Protein AF-A0A960P4G9-F1 (afdb_monomer)

Foldseek 3Di:
DEEEAEVVGDDDPVNVVLVVVQVVCVVVVHDDDYHYDYQDQQFLLSQLVQLVVLLPDDPAPDPAAEYAEPPNLSHFDPHYEHAHEDYPCQLAVVDDVVVAVLADLVVDPLCVVLVVLLVVALVPAPSVNNSVSLVSSCVVVDDCQCPVSHNRDVVHDSSSSSSLRSQCNSLDCVGHVAYHYPDPCRCPRPSRPND

Solvent-accessible surface area (backbone atoms only — not comparable to full-atom values): 10926 Å² total; per-residue (Å²): 62,38,38,61,32,55,66,75,82,69,89,48,72,66,54,54,47,56,52,48,54,45,48,57,37,44,78,70,73,40,93,68,60,81,50,67,47,76,34,50,82,80,38,43,68,42,38,47,54,35,34,47,54,26,46,67,44,86,54,81,90,50,89,58,44,40,20,31,34,65,44,29,48,38,41,66,42,92,44,20,34,36,47,32,64,53,69,64,48,69,62,65,74,73,51,55,68,85,84,45,67,86,55,59,57,83,81,37,77,66,37,49,67,45,53,51,43,60,73,60,30,58,89,72,38,51,64,68,61,50,44,50,36,52,50,52,28,44,64,71,61,34,78,68,27,51,35,92,82,28,66,45,7,54,90,35,72,52,40,36,53,52,53,51,42,44,49,53,47,30,55,30,72,94,54,29,66,40,69,46,46,82,42,70,73,49,52,68,34,85,95,52,70,67,117

Secondary structure (DSSP, 8-state):
-EEEEESS----HHHHHHHHHHHHHHHTT-----EEEEE--SSHHHHHHHHHHHHH---TTSS-EEEEETTGGG---TTEEEEEEES-HHHHTS--GGGSTT--GGG-GGGHHHHHHHHH-TTTS-HHHHHHHHHHHHHHH-GGGGSTTSTT-SSSHHHHHHHHHHHHHHT-TTT-SEEEESSHHHHT-TT----

Mean predicted aligned error: 3.62 Å

Sequence (195 aa):
VVAPSPVPLRTGGAERHWEGIRRALDDAGVAVDLVKLPVREDSLSDLVDAYEAFRLLDVSQAEMVITGKYPAWMVQHPRHVVWMLHPLRGLYDTWSPAHHEAEDPSGHPELADLLTALDSGVHRTGALELIDLVREAHERLGPAAAAPGGPLAFPGTVARRVVHHLDHWALDRRRVGRHMAISSEVAERAGVSLR

Radius of gyration: 17.1 Å; Cα contacts (8 Å, |Δi|>4): 300; chains: 1; bounding box: 43×36×50 Å

Nearest PDB structures (foldseek):
  7c82-assembly1_A  TM=3.904E-01  e=6.873E-02  Altericroceibacterium indicum
  7c84-assembly1_A  TM=3.926E-01  e=1.404E-01  Altericroceibacterium indicum
  7c85-assembly1_A  TM=3.826E-01  e=2.260E-01  Altericroceibacterium indicum
  2h4w-assembly1_A  TM=4.077E-01  e=5.858E-01  Homo sapiens

Structure (mmCIF, N/CA/C/O backbone):
data_AF-A0A960P4G9-F1
#
_entry.id   AF-A0A960P4G9-F1
#
loop_
_atom_site.group_PDB
_atom_site.id
_atom_site.type_symbol
_atom_site.label_atom_id
_atom_site.label_alt_id
_atom_site.label_comp_id
_atom_site.label_asym_id
_atom_site.label_entity_id
_atom_site.label_seq_id
_atom_site.pdbx_PDB_ins_code
_atom_site.Cartn_x
_atom_site.Cartn_y
_atom_site.Cartn_z
_atom_site.occupancy
_atom_site.B_iso_or_equiv
_atom_site.auth_seq_id
_atom_site.auth_comp_id
_atom_site.auth_asym_id
_atom_site.auth_atom_id
_atom_site.pdbx_PDB_model_num
ATOM 1 N N . VAL A 1 1 ? -11.494 -3.393 11.728 1.00 97.50 1 VAL A N 1
ATOM 2 C CA . VAL A 1 1 ? -10.110 -3.720 11.299 1.00 97.50 1 VAL A CA 1
ATOM 3 C C . VAL A 1 1 ? -10.134 -4.028 9.813 1.00 97.50 1 VAL A C 1
ATOM 5 O O . VAL A 1 1 ? -10.981 -4.808 9.396 1.00 97.50 1 VAL A O 1
ATOM 8 N N . VAL A 1 2 ? -9.255 -3.416 9.020 1.00 98.50 2 VAL A N 1
ATOM 9 C CA . VAL A 1 2 ? -9.151 -3.667 7.575 1.00 98.50 2 VAL A CA 1
ATOM 10 C C . VAL A 1 2 ? -7.777 -4.251 7.258 1.00 98.50 2 VAL A C 1
ATOM 12 O O . VAL A 1 2 ? -6.755 -3.707 7.682 1.00 98.50 2 VAL A O 1
ATOM 15 N N . ALA A 1 3 ? -7.744 -5.370 6.536 1.00 98.06 3 ALA A N 1
ATOM 16 C CA . ALA A 1 3 ? -6.513 -6.111 6.279 1.00 98.06 3 ALA A CA 1
ATOM 17 C C . ALA A 1 3 ? -6.470 -6.743 4.876 1.00 98.06 3 ALA A C 1
ATOM 19 O O . ALA A 1 3 ? -7.510 -7.077 4.309 1.00 98.06 3 ALA A O 1
ATOM 20 N N . PRO A 1 4 ? -5.277 -6.965 4.303 1.00 97.69 4 PRO A N 1
ATOM 21 C CA . PRO A 1 4 ? -5.142 -7.782 3.102 1.00 97.69 4 PRO A CA 1
ATOM 22 C C . PRO A 1 4 ? -5.397 -9.262 3.413 1.00 97.69 4 PRO A C 1
ATOM 24 O O . PRO A 1 4 ? -5.062 -9.751 4.492 1.00 97.69 4 PRO A O 1
ATOM 27 N N . SER A 1 5 ? -5.956 -9.991 2.450 1.00 96.88 5 SER A N 1
ATOM 28 C CA . SER A 1 5 ? -6.034 -11.450 2.450 1.00 96.88 5 SER A CA 1
ATOM 29 C C . SER A 1 5 ? -5.146 -12.001 1.336 1.00 96.88 5 SER A C 1
ATOM 31 O O . SER A 1 5 ? -5.362 -11.650 0.177 1.00 96.88 5 SER A O 1
ATOM 33 N N . PRO A 1 6 ? -4.165 -12.863 1.639 1.00 94.88 6 PRO A N 1
ATOM 34 C CA . PRO A 1 6 ? -3.292 -13.415 0.611 1.00 94.88 6 PRO A CA 1
ATOM 35 C C . PRO A 1 6 ? -4.072 -14.298 -0.370 1.00 94.88 6 PRO A C 1
ATOM 37 O O . PRO A 1 6 ? -5.014 -14.993 0.024 1.00 94.88 6 PRO A O 1
ATOM 40 N N . VAL A 1 7 ? -3.636 -14.297 -1.629 1.00 94.25 7 VAL A N 1
ATOM 41 C CA . VAL A 1 7 ? -4.080 -15.229 -2.670 1.00 94.25 7 VAL A CA 1
ATOM 42 C C . VAL A 1 7 ? -2.891 -16.128 -3.051 1.00 94.25 7 VAL A C 1
ATOM 44 O O . VAL A 1 7 ? -1.859 -15.596 -3.447 1.00 94.25 7 VAL A O 1
ATOM 47 N N . PRO A 1 8 ? -2.985 -17.468 -2.913 1.00 93.38 8 PRO A N 1
ATOM 48 C CA . PRO A 1 8 ? -4.083 -18.222 -2.305 1.00 93.38 8 PRO A CA 1
ATOM 49 C C . PRO A 1 8 ? -4.200 -17.981 -0.790 1.00 93.38 8 PRO A C 1
ATOM 51 O O . PRO A 1 8 ? -3.258 -17.529 -0.131 1.00 93.38 8 PRO A O 1
ATOM 54 N N . LEU A 1 9 ? -5.368 -18.323 -0.235 1.00 93.94 9 LEU A N 1
ATOM 55 C CA . LEU A 1 9 ? -5.632 -18.194 1.197 1.00 93.94 9 LEU A CA 1
ATOM 56 C C . LEU A 1 9 ? -4.618 -18.998 2.013 1.00 93.94 9 LEU A C 1
ATOM 58 O O . LEU A 1 9 ? -4.394 -20.185 1.777 1.00 93.94 9 LEU A O 1
ATOM 62 N N . ARG A 1 10 ? -4.034 -18.346 3.017 1.00 93.06 10 ARG A N 1
ATOM 63 C CA . ARG A 1 10 ? -3.103 -18.961 3.965 1.00 93.06 10 ARG A CA 1
ATOM 64 C C . ARG A 1 10 ? -3.176 -18.262 5.311 1.00 93.06 10 ARG A C 1
ATOM 66 O O . ARG A 1 10 ? -3.342 -17.046 5.366 1.00 93.06 10 ARG A O 1
ATOM 73 N N . THR A 1 11 ? -2.973 -19.016 6.387 1.00 91.88 11 THR A N 1
ATOM 74 C CA . THR A 1 11 ? -2.920 -18.473 7.750 1.00 91.88 11 THR A CA 1
ATOM 75 C C . THR A 1 11 ? -1.470 -18.251 8.168 1.00 91.88 11 THR A C 1
ATOM 77 O O . THR A 1 11 ? -0.744 -19.192 8.488 1.00 91.88 11 THR A O 1
ATOM 80 N N . GLY A 1 12 ? -1.042 -16.990 8.167 1.00 91.88 12 GLY A N 1
ATOM 81 C CA . GLY A 1 12 ? 0.302 -16.567 8.571 1.00 91.88 12 GLY A CA 1
ATOM 82 C C . GLY A 1 12 ? 0.332 -15.783 9.885 1.00 91.88 12 GLY A C 1
ATOM 83 O O . GLY A 1 12 ? -0.659 -15.700 10.609 1.00 91.88 12 GLY A O 1
ATOM 84 N N . GLY A 1 13 ? 1.487 -15.177 10.182 1.00 92.88 13 GLY A N 1
ATOM 85 C CA . GLY A 1 13 ? 1.649 -14.294 11.343 1.00 92.88 13 GLY A CA 1
ATOM 86 C C . GLY A 1 13 ? 0.719 -13.078 11.302 1.00 92.88 13 GLY A C 1
ATOM 87 O O . GLY A 1 13 ? 0.078 -12.784 12.303 1.00 92.88 13 GLY A O 1
ATOM 88 N N . ALA A 1 14 ? 0.579 -12.438 10.134 1.00 93.94 14 ALA A N 1
ATOM 89 C CA . ALA A 1 14 ? -0.345 -11.317 9.946 1.00 93.94 14 ALA A CA 1
ATOM 90 C C . ALA A 1 14 ? -1.805 -11.726 10.208 1.00 93.94 14 ALA A C 1
ATOM 92 O O . ALA A 1 14 ? -2.494 -11.060 10.967 1.00 93.94 14 ALA A O 1
ATOM 93 N N . GLU A 1 15 ? -2.248 -12.872 9.682 1.00 95.50 15 GLU A N 1
ATOM 94 C CA . GLU A 1 15 ? -3.625 -13.352 9.886 1.00 95.50 15 GLU A CA 1
ATOM 95 C C . GLU A 1 15 ? -3.951 -13.617 11.355 1.00 95.50 15 GLU A C 1
ATOM 97 O O . GLU A 1 15 ? -5.007 -13.218 11.844 1.00 95.50 15 GLU A O 1
ATOM 102 N N . ARG A 1 16 ? -3.017 -14.243 12.083 1.00 95.56 16 ARG A N 1
ATOM 103 C CA . ARG A 1 16 ? -3.153 -14.434 13.533 1.00 95.56 16 ARG A CA 1
ATOM 104 C C . ARG A 1 16 ? -3.172 -13.105 14.281 1.00 95.56 16 ARG A C 1
ATOM 106 O O . ARG A 1 16 ? -3.882 -12.984 15.272 1.00 95.56 16 ARG A O 1
ATOM 113 N N . HIS A 1 17 ? -2.410 -12.122 13.811 1.00 94.62 17 HIS A N 1
ATOM 114 C CA . HIS A 1 17 ? -2.374 -10.797 14.412 1.00 94.62 17 HIS A CA 1
ATOM 115 C C . HIS A 1 17 ? -3.704 -10.051 14.235 1.00 94.62 17 HIS A C 1
ATOM 117 O O . HIS A 1 17 ? -4.231 -9.534 15.217 1.00 94.62 17 HIS A O 1
ATOM 123 N N . TRP A 1 18 ? -4.299 -10.053 13.036 1.00 95.56 18 TRP A N 1
ATOM 124 C CA . TRP A 1 18 ? -5.606 -9.422 12.791 1.00 95.56 18 TRP A CA 1
ATOM 125 C C . TRP A 1 18 ? -6.710 -10.024 13.651 1.00 95.56 18 TRP A C 1
ATOM 127 O O . TRP A 1 18 ? -7.491 -9.292 14.257 1.00 95.56 18 TRP A O 1
ATOM 137 N N . GLU A 1 19 ? -6.740 -11.352 13.742 1.00 96.12 19 GLU A N 1
ATOM 138 C CA . GLU A 1 19 ? -7.702 -12.054 14.587 1.00 96.12 19 GLU A CA 1
ATOM 139 C C . GLU A 1 19 ? -7.447 -11.790 16.078 1.00 96.12 19 GLU A C 1
ATOM 141 O O . GLU A 1 19 ? -8.394 -11.635 16.844 1.00 96.12 19 GLU A O 1
ATOM 146 N N . GLY A 1 20 ? -6.182 -11.665 16.490 1.00 95.94 20 GLY A N 1
ATOM 147 C CA . GLY A 1 20 ? -5.813 -11.260 17.846 1.00 95.94 20 GLY A CA 1
ATOM 148 C C . GLY A 1 20 ? -6.318 -9.861 18.206 1.00 95.94 20 GLY A C 1
ATOM 149 O O . GLY A 1 20 ? -6.902 -9.690 19.272 1.00 95.94 20 GLY A O 1
ATOM 150 N N . ILE A 1 21 ? -6.165 -8.879 17.307 1.00 94.75 21 ILE A N 1
ATOM 151 C CA . ILE A 1 21 ? -6.724 -7.528 17.491 1.00 94.75 21 ILE A CA 1
ATOM 152 C C . ILE A 1 21 ? -8.246 -7.596 17.609 1.00 94.75 21 ILE A C 1
ATOM 154 O O . ILE A 1 21 ? -8.811 -6.999 18.522 1.00 94.75 21 ILE A O 1
ATOM 158 N N . ARG A 1 22 ? -8.908 -8.319 16.696 1.00 96.69 22 ARG A N 1
ATOM 159 C CA . ARG A 1 22 ? -10.368 -8.456 16.698 1.00 96.69 22 ARG A CA 1
ATOM 160 C C . ARG A 1 22 ? -10.856 -9.024 18.032 1.00 96.69 22 ARG A C 1
ATOM 162 O O . ARG A 1 22 ? -11.719 -8.424 18.652 1.00 96.69 22 ARG A O 1
ATOM 169 N N . ARG A 1 23 ? -10.262 -10.125 18.503 1.00 97.38 23 ARG A N 1
ATOM 170 C CA . ARG A 1 23 ? -10.611 -10.737 19.796 1.00 97.38 23 ARG A CA 1
ATOM 171 C C . ARG A 1 23 ? -10.370 -9.800 20.971 1.00 97.38 23 ARG A C 1
ATOM 173 O O . ARG A 1 23 ? -11.255 -9.635 21.788 1.00 97.38 23 ARG A O 1
ATOM 180 N N . ALA A 1 24 ? -9.213 -9.142 21.026 1.00 96.94 24 ALA A N 1
ATOM 181 C CA . ALA A 1 24 ? -8.891 -8.242 22.131 1.00 96.94 24 ALA A CA 1
ATOM 182 C C . ALA A 1 24 ? -9.847 -7.038 22.225 1.00 96.94 24 ALA A C 1
ATOM 184 O O . ALA A 1 24 ? -10.137 -6.572 23.323 1.00 96.94 24 ALA A O 1
ATOM 185 N N . LEU A 1 25 ? -10.327 -6.526 21.087 1.00 96.25 25 LEU A N 1
ATOM 186 C CA . LEU A 1 25 ? -11.330 -5.459 21.050 1.00 96.25 25 LEU A CA 1
ATOM 187 C C . LEU A 1 25 ? -12.716 -5.968 21.468 1.00 96.25 25 LEU A C 1
ATOM 189 O O . LEU A 1 25 ? -13.378 -5.320 22.275 1.00 96.25 25 LEU A O 1
ATOM 193 N N . ASP A 1 26 ? -13.111 -7.137 20.970 1.00 97.00 26 ASP A N 1
ATOM 194 C CA . ASP A 1 26 ? -14.376 -7.797 21.311 1.00 97.00 26 ASP A CA 1
ATOM 195 C C . ASP A 1 26 ? -14.456 -8.118 22.817 1.00 97.00 26 ASP A C 1
ATOM 197 O O . ASP A 1 26 ? -15.411 -7.734 23.491 1.00 97.00 26 ASP A O 1
ATOM 201 N N . ASP A 1 27 ? -13.388 -8.686 23.389 1.00 98.00 27 ASP A N 1
ATOM 202 C CA . ASP A 1 27 ? -13.250 -8.965 24.828 1.00 98.00 27 ASP A CA 1
ATOM 203 C C . ASP A 1 27 ? -13.303 -7.685 25.684 1.00 98.00 27 ASP A C 1
ATOM 205 O O . ASP A 1 27 ? -13.703 -7.716 26.849 1.00 98.00 27 ASP A O 1
ATOM 209 N N . ALA A 1 28 ? -12.919 -6.540 25.110 1.00 97.69 28 ALA A N 1
ATOM 210 C CA . ALA A 1 28 ? -13.026 -5.226 25.739 1.00 97.69 28 ALA A CA 1
ATOM 211 C C . ALA A 1 28 ? -14.415 -4.573 25.562 1.00 97.69 28 ALA A C 1
ATOM 213 O O . ALA A 1 28 ? -14.606 -3.426 25.972 1.00 97.69 28 ALA A O 1
ATOM 214 N N . GLY A 1 29 ? -15.382 -5.275 24.961 1.00 97.69 29 GLY A N 1
ATOM 215 C CA . GLY A 1 29 ? -16.742 -4.790 24.714 1.00 97.69 29 GLY A CA 1
ATOM 216 C C . GLY A 1 29 ? -16.867 -3.842 23.518 1.00 97.69 29 GLY A C 1
ATOM 217 O O . GLY A 1 29 ? -17.860 -3.121 23.417 1.00 97.69 29 GLY A O 1
ATOM 218 N N . VAL A 1 30 ? -15.872 -3.805 22.626 1.00 97.44 30 VAL A N 1
ATOM 219 C CA . VAL A 1 30 ? -15.888 -2.979 21.412 1.00 97.44 30 VAL A CA 1
ATOM 220 C C . VAL A 1 30 ? -16.422 -3.801 20.242 1.00 97.44 30 VAL A C 1
ATOM 222 O O . VAL A 1 30 ? -15.828 -4.809 19.867 1.00 97.44 30 VAL A O 1
ATOM 225 N N . ALA A 1 31 ? -17.500 -3.332 19.609 1.00 97.06 31 ALA A N 1
ATOM 226 C CA . ALA A 1 31 ? -18.004 -3.930 18.375 1.00 97.06 31 ALA A CA 1
ATOM 227 C C . ALA A 1 31 ? -16.954 -3.810 17.260 1.00 97.06 31 ALA A C 1
ATOM 229 O O . ALA A 1 31 ? -16.501 -2.711 16.926 1.00 97.06 31 ALA A O 1
ATOM 230 N N . VAL A 1 32 ? -16.541 -4.943 16.693 1.00 97.25 32 VAL A N 1
ATOM 231 C CA . VAL A 1 32 ? -15.423 -4.987 15.750 1.00 97.25 32 VAL A CA 1
ATOM 232 C C . VAL A 1 32 ? -15.657 -5.977 14.618 1.00 97.25 32 VAL A C 1
ATOM 234 O O . VAL A 1 32 ? -15.764 -7.183 14.822 1.00 97.25 32 VAL A O 1
ATOM 237 N N . ASP A 1 33 ? -15.587 -5.456 13.397 1.00 97.19 33 ASP A N 1
ATOM 238 C CA . ASP A 1 33 ? -15.541 -6.261 12.182 1.00 97.19 33 ASP A CA 1
ATOM 239 C C . ASP A 1 33 ? -14.117 -6.367 11.633 1.00 97.19 33 ASP A C 1
ATOM 241 O O . ASP A 1 33 ? -13.328 -5.411 11.671 1.00 97.19 33 ASP A O 1
ATOM 245 N N . LEU A 1 34 ? -13.786 -7.538 11.088 1.00 97.62 34 LEU A N 1
ATOM 246 C CA . LEU A 1 34 ? -12.569 -7.766 10.315 1.00 97.62 34 LEU A CA 1
ATOM 247 C C . LEU A 1 34 ? -12.9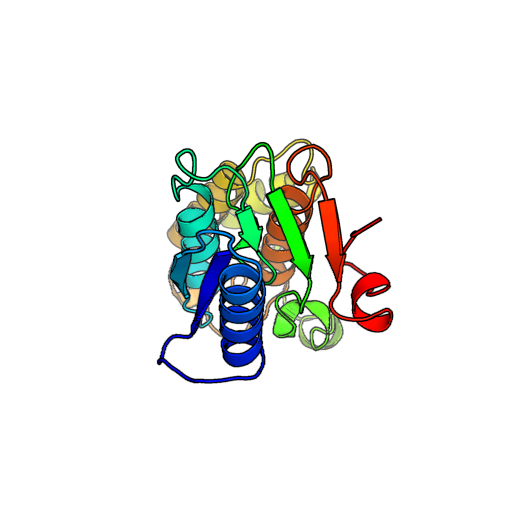27 -7.858 8.829 1.00 97.62 34 LEU A C 1
ATOM 249 O O . LEU A 1 34 ? -13.399 -8.889 8.356 1.00 97.62 34 LEU A O 1
ATOM 253 N N . VAL A 1 35 ? -12.665 -6.781 8.091 1.00 97.94 35 VAL A N 1
ATOM 254 C CA . VAL A 1 35 ? -12.886 -6.707 6.643 1.00 97.94 35 VAL A CA 1
ATOM 255 C C . VAL A 1 35 ? -11.580 -7.020 5.930 1.00 97.94 35 VAL A C 1
ATOM 257 O O . VAL A 1 35 ? -10.551 -6.389 6.193 1.00 97.94 35 VAL A O 1
ATOM 260 N N . LYS A 1 36 ? -11.610 -7.995 5.018 1.00 97.50 36 LYS A N 1
ATOM 261 C CA . LYS A 1 36 ? -10.431 -8.391 4.250 1.00 97.50 36 LYS A CA 1
ATOM 262 C C . LYS A 1 36 ? -10.688 -8.357 2.755 1.00 97.50 36 LYS A C 1
ATOM 264 O O . LYS A 1 36 ? -11.665 -8.940 2.297 1.00 97.50 36 LYS A O 1
ATOM 269 N N . LEU A 1 37 ? -9.770 -7.749 2.006 1.00 98.25 37 LEU A N 1
ATOM 270 C CA . LEU A 1 37 ? -9.778 -7.795 0.541 1.00 98.25 37 LEU A CA 1
ATOM 271 C C . LEU A 1 37 ? -8.686 -8.744 0.032 1.00 98.25 37 LEU A C 1
ATOM 273 O O . LEU A 1 37 ? -7.598 -8.766 0.615 1.00 98.25 37 LEU A O 1
ATOM 277 N N . PRO A 1 38 ? -8.945 -9.542 -1.018 1.00 97.31 38 PRO A N 1
ATOM 278 C CA . PRO A 1 38 ? -7.921 -10.376 -1.634 1.00 97.31 38 PRO A CA 1
ATOM 279 C C . PRO A 1 38 ? -6.824 -9.509 -2.260 1.00 97.31 38 PRO A C 1
ATOM 281 O O . PRO A 1 38 ? -7.116 -8.513 -2.914 1.00 97.31 38 PRO A O 1
ATOM 284 N N . VAL A 1 39 ? -5.567 -9.909 -2.079 1.00 97.44 39 VAL A N 1
ATOM 285 C CA . VAL A 1 39 ? -4.399 -9.230 -2.651 1.00 97.44 39 VAL A CA 1
ATOM 286 C C . VAL A 1 39 ? -3.562 -10.245 -3.416 1.00 97.44 39 VAL A C 1
ATOM 288 O O . VAL A 1 39 ? -3.105 -11.238 -2.839 1.00 97.44 39 VAL A O 1
ATOM 291 N N . ARG A 1 40 ? -3.381 -9.981 -4.712 1.00 95.38 40 ARG A N 1
ATOM 292 C CA . ARG A 1 40 ? -2.371 -10.625 -5.553 1.00 95.38 40 ARG A CA 1
ATOM 293 C C . ARG A 1 40 ? -1.111 -9.772 -5.532 1.00 95.38 40 ARG A C 1
ATOM 295 O O . ARG A 1 40 ? -1.184 -8.550 -5.457 1.00 95.38 40 ARG A O 1
ATOM 302 N N . GLU A 1 41 ? 0.033 -10.434 -5.528 1.00 92.75 41 GLU A N 1
ATOM 303 C CA . GLU A 1 41 ? 1.347 -9.791 -5.441 1.00 92.75 41 GLU A CA 1
ATOM 304 C C . GLU A 1 41 ? 2.284 -10.410 -6.498 1.00 92.75 41 GLU A C 1
ATOM 306 O O . GLU A 1 41 ? 3.467 -10.595 -6.236 1.00 92.75 41 GLU A O 1
ATOM 311 N N . ASP A 1 42 ? 1.743 -10.801 -7.661 1.00 94.12 42 ASP A N 1
ATOM 312 C CA . ASP A 1 42 ? 2.484 -11.483 -8.735 1.00 94.12 42 ASP A CA 1
ATOM 313 C C . ASP A 1 42 ? 3.112 -10.492 -9.732 1.00 94.12 42 ASP A C 1
ATOM 315 O O . ASP A 1 42 ? 4.132 -10.787 -10.355 1.00 94.12 42 ASP A O 1
ATOM 319 N N . SER A 1 43 ? 2.532 -9.296 -9.860 1.00 96.56 43 SER A N 1
ATOM 320 C CA . SER A 1 43 ? 2.987 -8.239 -10.762 1.00 96.56 43 SER A CA 1
ATOM 321 C C . SER A 1 43 ? 2.787 -6.841 -10.168 1.00 96.56 43 SER A C 1
ATOM 323 O O . SER A 1 43 ? 2.096 -6.659 -9.162 1.00 96.56 43 SER A O 1
ATOM 325 N N . LEU A 1 44 ? 3.369 -5.824 -10.813 1.00 97.50 44 LEU A N 1
ATOM 326 C CA . LEU A 1 44 ? 3.088 -4.428 -10.473 1.00 97.50 44 LEU A CA 1
ATOM 327 C C . LEU A 1 44 ? 1.611 -4.074 -10.712 1.00 97.50 44 LEU A C 1
ATOM 329 O O . LEU A 1 44 ? 1.023 -3.382 -9.884 1.00 97.50 44 LEU A O 1
ATOM 333 N N . SER A 1 45 ? 1.012 -4.578 -11.795 1.00 97.12 45 SER A N 1
ATOM 334 C CA . SER A 1 45 ? -0.406 -4.370 -12.114 1.00 97.12 45 SER A CA 1
ATOM 335 C C . SER A 1 45 ? -1.319 -4.924 -11.014 1.00 97.12 45 SER A C 1
ATOM 337 O O . SER A 1 45 ? -2.169 -4.199 -10.502 1.00 97.12 45 SER A O 1
ATOM 339 N N . ASP A 1 46 ? -1.068 -6.157 -10.554 1.00 97.00 46 ASP A N 1
ATOM 340 C CA . ASP A 1 46 ? -1.817 -6.753 -9.437 1.00 97.00 46 ASP A CA 1
ATOM 341 C C . ASP A 1 46 ? -1.734 -5.906 -8.163 1.00 97.00 46 ASP A C 1
ATOM 343 O O . ASP A 1 46 ? -2.715 -5.759 -7.428 1.00 97.00 46 ASP A O 1
ATOM 347 N N . LEU A 1 47 ? -0.552 -5.344 -7.892 1.00 97.62 47 LEU A N 1
ATOM 348 C CA . LEU A 1 47 ? -0.358 -4.496 -6.728 1.00 97.62 47 LEU A CA 1
ATOM 349 C C . LEU A 1 47 ? -1.153 -3.202 -6.854 1.00 97.62 47 LEU A C 1
ATOM 351 O O . LEU A 1 47 ? -1.909 -2.897 -5.933 1.00 97.62 47 LEU A O 1
ATOM 355 N N . VAL A 1 48 ? -1.022 -2.447 -7.950 1.00 98.31 48 VAL A N 1
ATOM 356 C CA . VAL A 1 48 ? -1.738 -1.165 -8.085 1.00 98.31 48 VAL A CA 1
ATOM 357 C C . VAL A 1 48 ? -3.257 -1.348 -8.045 1.00 98.31 48 VAL A C 1
ATOM 359 O O . VAL A 1 48 ? -3.935 -0.543 -7.406 1.00 98.31 48 VAL A O 1
ATOM 362 N N . ASP A 1 49 ? -3.774 -2.457 -8.579 1.00 98.44 49 ASP A N 1
ATOM 363 C CA . ASP A 1 49 ? -5.184 -2.841 -8.455 1.00 98.44 49 ASP A CA 1
ATOM 364 C C . ASP A 1 49 ? -5.586 -3.069 -6.990 1.00 98.44 49 ASP A C 1
ATOM 366 O O . ASP A 1 49 ? -6.641 -2.618 -6.538 1.00 98.44 49 ASP A O 1
ATOM 370 N N . ALA A 1 50 ? -4.733 -3.729 -6.201 1.00 98.44 50 ALA A N 1
ATOM 371 C CA . ALA A 1 50 ? -4.980 -3.927 -4.778 1.00 98.44 50 ALA A CA 1
ATOM 372 C C . ALA A 1 50 ? -4.924 -2.606 -3.987 1.00 98.44 50 ALA A C 1
ATOM 374 O O . ALA A 1 50 ? -5.755 -2.388 -3.101 1.00 98.44 50 ALA A O 1
ATOM 375 N N . TYR A 1 51 ? -3.982 -1.709 -4.300 1.00 98.69 51 TYR A N 1
ATOM 376 C CA . TYR A 1 51 ? -3.922 -0.362 -3.716 1.00 98.69 51 TYR A CA 1
ATOM 377 C C . TYR A 1 51 ? -5.194 0.439 -4.023 1.00 98.69 51 TYR A C 1
ATOM 379 O O . TYR A 1 51 ? -5.765 1.044 -3.111 1.00 98.69 51 TYR A O 1
ATOM 387 N N . GLU A 1 52 ? -5.670 0.404 -5.269 1.00 98.69 52 GLU A N 1
ATOM 388 C CA . GLU A 1 52 ? -6.924 1.044 -5.669 1.00 98.69 52 GLU A CA 1
ATOM 389 C C . GLU A 1 52 ? -8.125 0.449 -4.925 1.00 98.69 52 GLU A C 1
ATOM 391 O O . GLU A 1 52 ? -8.928 1.193 -4.362 1.00 98.69 52 GLU A O 1
ATOM 396 N N . ALA A 1 53 ? -8.225 -0.879 -4.834 1.00 98.69 53 ALA A N 1
ATOM 397 C CA . ALA A 1 53 ? -9.340 -1.544 -4.164 1.00 98.69 53 ALA A CA 1
ATOM 398 C C . ALA A 1 53 ? -9.494 -1.097 -2.700 1.00 98.69 53 ALA A C 1
ATOM 400 O O . ALA A 1 53 ? -10.603 -0.815 -2.247 1.00 98.69 53 ALA A O 1
ATOM 401 N N . PHE A 1 54 ? -8.389 -0.968 -1.959 1.00 98.75 54 PHE A N 1
ATOM 402 C CA . PHE A 1 54 ? -8.432 -0.421 -0.599 1.00 98.75 54 PHE A CA 1
ATOM 403 C C . PHE A 1 54 ? -8.704 1.080 -0.571 1.00 98.75 54 PHE A C 1
ATOM 405 O O . PHE A 1 54 ? -9.376 1.557 0.341 1.00 98.75 54 PHE A O 1
ATOM 412 N N . ARG A 1 55 ? -8.211 1.833 -1.558 1.00 98.31 55 ARG A N 1
ATOM 413 C CA . ARG A 1 55 ? -8.475 3.269 -1.670 1.00 98.31 55 ARG A CA 1
ATOM 414 C C . ARG A 1 55 ? -9.956 3.568 -1.898 1.00 98.31 55 ARG A C 1
ATOM 416 O O . ARG A 1 55 ? -10.436 4.583 -1.392 1.00 98.31 55 ARG A O 1
ATOM 423 N N . LEU A 1 56 ? -10.646 2.720 -2.656 1.00 98.25 56 LEU A N 1
ATOM 424 C CA . LEU A 1 56 ? -12.066 2.846 -2.991 1.00 98.25 56 LEU A CA 1
ATOM 425 C C . LEU A 1 56 ? -12.998 2.178 -1.970 1.00 98.25 56 LEU A C 1
ATOM 427 O O . LEU A 1 56 ? -14.211 2.361 -2.049 1.00 98.25 56 LEU A O 1
ATOM 431 N N . LEU A 1 57 ? -12.459 1.419 -1.012 1.00 98.44 57 LEU A N 1
ATOM 432 C CA . LEU A 1 57 ? -13.254 0.763 0.020 1.00 98.44 57 LEU A CA 1
ATOM 433 C C . LEU A 1 57 ? -13.919 1.800 0.937 1.00 98.44 57 LEU A C 1
ATOM 435 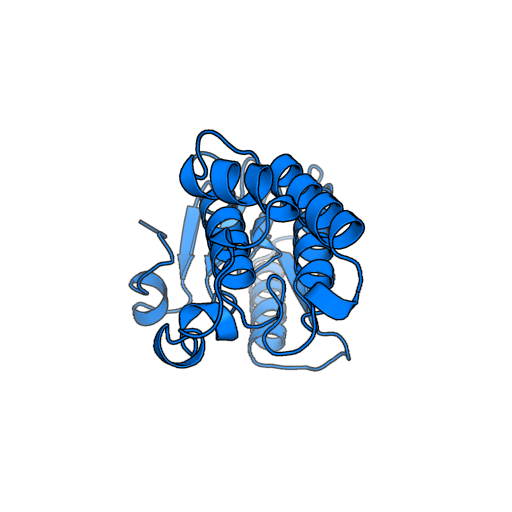O O . LEU A 1 57 ? -13.243 2.492 1.703 1.00 98.44 57 LEU A O 1
ATOM 439 N N . ASP A 1 58 ? -15.250 1.858 0.898 1.00 97.81 58 ASP A N 1
ATOM 440 C CA . ASP A 1 58 ? -16.032 2.696 1.802 1.00 97.81 58 ASP A CA 1
ATOM 441 C C . ASP A 1 58 ? -16.147 2.047 3.187 1.00 97.81 58 ASP A C 1
ATOM 443 O O . ASP A 1 58 ? -16.696 0.959 3.370 1.00 97.81 58 ASP A O 1
ATOM 447 N N . VAL A 1 59 ? -15.608 2.750 4.174 1.00 97.62 59 VAL A N 1
ATOM 448 C CA . VAL A 1 59 ? -15.599 2.371 5.591 1.00 97.62 59 VAL A CA 1
ATOM 449 C C . VAL A 1 59 ? -16.230 3.454 6.465 1.00 97.62 59 VAL A C 1
ATOM 451 O O . VAL A 1 59 ? -16.052 3.438 7.680 1.00 97.62 59 VAL A O 1
ATOM 454 N N . SER A 1 60 ? -16.947 4.406 5.864 1.00 96.81 60 SER A N 1
ATOM 455 C CA . SER A 1 60 ? -17.505 5.587 6.537 1.00 96.81 60 SER A CA 1
ATOM 456 C C . SER A 1 60 ? -18.486 5.263 7.667 1.00 96.81 60 SER A C 1
ATOM 458 O O . SER A 1 60 ? -18.667 6.076 8.569 1.00 96.81 60 SER A O 1
ATOM 460 N N . GLN A 1 61 ? -19.085 4.069 7.649 1.00 96.31 61 GLN A N 1
ATOM 461 C CA . GLN A 1 61 ? -19.957 3.573 8.717 1.00 96.31 61 GLN A CA 1
ATOM 462 C C . GLN A 1 61 ? -19.218 3.235 10.023 1.00 96.31 61 GLN A C 1
ATOM 464 O O . GLN A 1 61 ? -19.851 3.124 11.070 1.00 96.31 61 GLN A O 1
ATOM 469 N N . ALA A 1 62 ? -17.899 3.029 9.978 1.00 97.44 62 ALA A N 1
ATOM 470 C CA . ALA A 1 62 ? -17.115 2.699 11.160 1.00 97.44 62 ALA A CA 1
ATOM 471 C C . ALA A 1 62 ? -16.733 3.967 11.936 1.00 97.44 62 ALA A C 1
ATOM 473 O O . ALA A 1 62 ? -16.399 4.990 11.358 1.00 97.44 62 ALA A O 1
ATOM 474 N N . GLU A 1 63 ? -16.679 3.899 13.265 1.00 97.50 63 GLU A N 1
ATOM 475 C CA . GLU A 1 63 ? -16.197 5.027 14.082 1.00 97.50 63 GLU A CA 1
ATOM 476 C C . GLU A 1 63 ? -14.662 5.131 14.104 1.00 9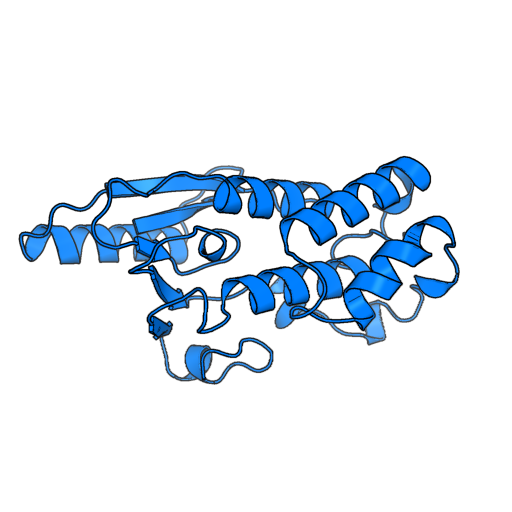7.50 63 GLU A C 1
ATOM 478 O O . GLU A 1 63 ? -14.079 6.160 14.465 1.00 97.50 63 GLU A O 1
ATOM 483 N N . MET A 1 64 ? -13.974 4.043 13.754 1.00 97.69 64 MET A N 1
ATOM 484 C CA . MET A 1 64 ? -12.521 3.955 13.691 1.00 97.69 64 MET A CA 1
ATOM 485 C C . MET A 1 64 ? -12.096 2.829 12.753 1.00 97.69 64 MET A C 1
ATOM 487 O O . MET A 1 64 ? -12.706 1.762 12.708 1.00 97.69 64 MET A O 1
ATOM 491 N N . VAL A 1 65 ? -10.979 3.043 12.064 1.00 98.31 65 VAL A N 1
ATOM 492 C CA . VAL A 1 65 ? -10.354 2.041 11.202 1.00 98.31 65 VAL A CA 1
ATOM 493 C C . VAL A 1 65 ? -8.953 1.746 11.708 1.00 98.31 65 VAL A C 1
ATOM 495 O O . VAL A 1 65 ? -8.174 2.661 11.963 1.00 98.31 65 VAL A O 1
ATOM 498 N N . ILE A 1 66 ? -8.636 0.457 11.831 1.00 98.12 66 ILE A N 1
ATOM 499 C CA . ILE A 1 66 ? -7.292 -0.040 12.134 1.00 98.12 66 ILE A CA 1
ATOM 500 C C . ILE A 1 66 ? -6.805 -0.843 10.930 1.00 98.12 66 ILE A C 1
ATOM 502 O O . ILE A 1 66 ? -7.478 -1.796 10.531 1.00 98.12 66 ILE A O 1
ATOM 506 N N . THR A 1 67 ? -5.645 -0.481 10.389 1.00 98.31 67 THR A N 1
ATOM 507 C CA . THR A 1 67 ? -4.914 -1.225 9.345 1.00 98.31 67 THR A CA 1
ATOM 508 C C . THR A 1 67 ? -3.500 -1.514 9.831 1.00 98.31 67 THR A C 1
ATOM 510 O O . THR A 1 67 ? -3.045 -0.890 10.783 1.00 98.31 67 THR A O 1
ATOM 513 N N . GLY A 1 68 ? -2.751 -2.392 9.163 1.00 95.62 68 GLY A N 1
ATOM 514 C CA . GLY A 1 68 ? -1.363 -2.630 9.582 1.00 95.62 68 GLY A CA 1
ATOM 515 C C . GLY A 1 68 ? -0.402 -3.189 8.541 1.00 95.62 68 GLY A C 1
ATOM 516 O O . GLY A 1 68 ? 0.752 -3.463 8.861 1.00 95.62 68 GLY A O 1
ATOM 517 N N . LYS A 1 69 ? -0.844 -3.383 7.302 1.00 95.69 69 LYS A N 1
ATOM 518 C CA . LYS A 1 69 ? -0.010 -3.884 6.206 1.00 95.69 69 LYS A CA 1
ATOM 519 C C . LYS A 1 69 ? -0.484 -3.238 4.906 1.00 95.69 69 LYS A C 1
ATOM 521 O O . LYS A 1 69 ? -1.685 -3.007 4.760 1.00 95.69 69 LYS A O 1
ATOM 526 N N . TYR A 1 70 ? 0.429 -3.002 3.968 1.00 96.62 70 TYR A N 1
ATOM 527 C CA . TYR A 1 70 ? 0.064 -2.725 2.579 1.00 96.62 70 TYR A CA 1
ATOM 528 C C . TYR A 1 70 ? -0.879 -3.809 2.017 1.00 96.62 70 TYR A C 1
ATOM 530 O O . TYR A 1 70 ? -0.801 -4.974 2.429 1.00 96.62 70 TYR A O 1
ATOM 538 N N . PRO A 1 71 ? -1.764 -3.459 1.077 1.00 97.62 71 PRO A N 1
ATOM 539 C CA . PRO A 1 71 ? -2.157 -2.103 0.688 1.00 97.62 71 PRO A CA 1
ATOM 540 C C . PRO A 1 71 ? -3.251 -1.511 1.600 1.00 97.62 71 PRO A C 1
ATOM 542 O O . PRO A 1 71 ? -3.776 -0.441 1.317 1.00 97.62 71 PRO A O 1
ATOM 545 N N . ALA A 1 72 ? -3.619 -2.180 2.701 1.00 98.38 72 ALA A N 1
ATOM 546 C CA . ALA A 1 72 ? -4.818 -1.848 3.474 1.00 98.38 72 ALA A CA 1
ATOM 547 C C . ALA A 1 72 ? -4.841 -0.430 4.058 1.00 98.38 72 ALA A C 1
ATOM 549 O O . ALA A 1 72 ? -5.914 0.129 4.260 1.00 98.38 72 ALA A O 1
ATOM 550 N N . TRP A 1 73 ? -3.683 0.185 4.293 1.00 97.81 73 TRP A N 1
ATOM 551 C CA . TRP A 1 73 ? -3.593 1.585 4.719 1.00 97.81 73 TRP A CA 1
ATOM 552 C C . TRP A 1 73 ? -4.035 2.614 3.673 1.00 97.81 73 TRP A C 1
ATOM 554 O O . TRP A 1 73 ? -4.089 3.793 3.992 1.00 97.81 73 TRP A O 1
ATOM 564 N N . MET A 1 74 ? -4.366 2.204 2.448 1.00 98.25 74 MET A N 1
ATOM 565 C CA . MET A 1 74 ? -4.942 3.098 1.437 1.00 98.25 74 MET A CA 1
ATOM 566 C C . MET A 1 74 ? -6.368 3.553 1.763 1.00 98.25 74 MET A C 1
ATOM 568 O O . MET A 1 74 ? -6.845 4.528 1.177 1.00 98.25 74 MET A O 1
ATOM 572 N N . VAL A 1 75 ? -7.043 2.850 2.676 1.00 98.19 75 VAL A N 1
ATOM 573 C CA . VAL A 1 75 ? -8.377 3.207 3.163 1.00 98.19 75 VAL A CA 1
ATOM 574 C C . VAL A 1 75 ? -8.381 4.629 3.716 1.00 98.19 75 VAL A C 1
ATOM 576 O O . VAL A 1 75 ? -7.454 5.039 4.410 1.00 98.19 75 VAL A O 1
ATOM 579 N N . GLN A 1 76 ? -9.453 5.374 3.451 1.00 96.56 76 GLN A N 1
ATOM 58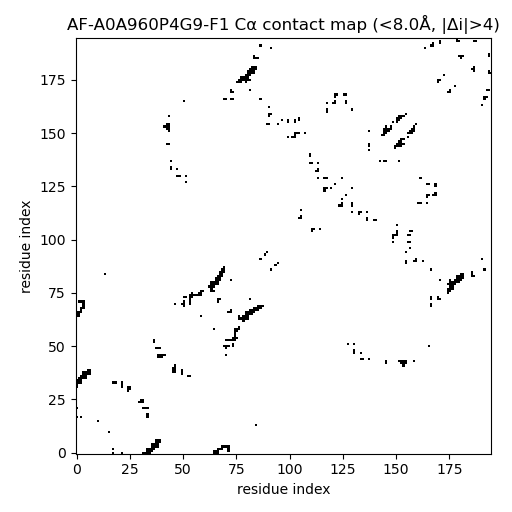0 C CA . GLN A 1 76 ? -9.622 6.723 3.980 1.00 96.56 76 GLN A CA 1
ATOM 581 C C . GLN A 1 76 ? -10.642 6.760 5.105 1.00 96.56 76 GLN A C 1
ATOM 583 O O . GLN A 1 76 ? -11.807 6.417 4.917 1.00 96.56 76 GLN A O 1
ATOM 588 N N . HIS A 1 77 ? -10.207 7.227 6.274 1.00 97.69 77 HIS A N 1
ATOM 589 C CA . HIS A 1 77 ? -11.092 7.425 7.410 1.00 97.69 77 HIS A CA 1
ATOM 590 C C . HIS A 1 77 ? -10.578 8.550 8.328 1.00 97.69 77 HIS A C 1
ATOM 592 O O . HIS A 1 77 ? -9.388 8.562 8.642 1.00 97.69 77 HIS A O 1
ATOM 598 N N . PRO A 1 78 ? -11.431 9.468 8.835 1.00 95.50 78 PRO A N 1
ATOM 599 C CA . PRO A 1 78 ? -10.991 10.548 9.733 1.00 95.50 78 PRO A CA 1
ATOM 600 C C . PRO A 1 78 ? -10.313 10.044 11.014 1.00 95.50 78 PRO A C 1
ATOM 602 O O . PRO A 1 78 ? -9.452 10.706 11.589 1.00 95.50 78 PRO A O 1
ATOM 605 N N . ARG A 1 79 ? -10.705 8.851 11.469 1.00 97.19 79 ARG A N 1
ATOM 606 C CA . ARG A 1 79 ? -10.120 8.151 12.618 1.00 97.19 79 ARG A CA 1
ATOM 607 C C . ARG A 1 79 ? -9.432 6.882 12.138 1.00 97.19 79 ARG A C 1
ATOM 609 O O . ARG A 1 79 ? -9.924 5.778 12.369 1.00 97.19 79 ARG A O 1
ATOM 616 N N . HIS A 1 80 ? -8.345 7.054 11.398 1.00 98.00 80 HIS A N 1
ATOM 617 C CA . HIS A 1 80 ? -7.528 5.956 10.891 1.00 98.00 80 HIS A CA 1
ATOM 618 C C . HIS A 1 80 ? -6.277 5.770 11.748 1.00 98.00 80 HIS A C 1
ATOM 620 O O . HIS A 1 80 ? -5.485 6.697 11.941 1.00 98.00 80 HIS A O 1
ATOM 626 N N . VAL A 1 81 ? -6.124 4.560 12.278 1.00 97.31 81 VAL A N 1
ATOM 627 C CA . VAL A 1 81 ? -4.948 4.096 13.004 1.00 97.31 81 VAL A CA 1
ATOM 628 C C . VAL A 1 81 ? -4.214 3.074 12.145 1.00 97.31 81 VAL A C 1
ATOM 630 O O . VAL A 1 81 ? -4.769 2.043 11.766 1.00 97.31 81 VAL A O 1
ATOM 633 N N . VAL A 1 82 ? -2.938 3.323 11.884 1.00 97.31 82 VAL A N 1
ATOM 634 C CA . VAL A 1 82 ? -2.042 2.325 11.303 1.00 97.31 82 VAL A CA 1
ATOM 635 C C . VAL A 1 82 ? -1.273 1.670 12.440 1.00 97.31 82 VAL A C 1
ATOM 637 O O . VAL A 1 82 ? -0.435 2.309 13.065 1.00 97.31 82 VAL A O 1
ATOM 640 N N . TRP A 1 83 ? -1.536 0.393 12.704 1.00 95.56 83 TRP A N 1
ATOM 641 C CA . TRP A 1 83 ? -0.710 -0.462 13.550 1.00 95.56 83 TRP A CA 1
ATOM 642 C C . TRP A 1 83 ? 0.228 -1.281 12.660 1.00 95.56 83 TRP A C 1
ATOM 644 O O . TRP A 1 83 ? -0.070 -2.406 12.277 1.00 95.56 83 TRP A O 1
ATOM 654 N N . MET A 1 84 ? 1.350 -0.679 12.274 1.00 93.50 84 MET A N 1
ATOM 655 C CA . MET A 1 84 ? 2.291 -1.216 11.294 1.00 93.50 84 MET A CA 1
ATOM 656 C C . MET A 1 84 ? 2.875 -2.569 11.729 1.00 93.50 84 MET A C 1
ATOM 658 O O . MET A 1 84 ? 3.522 -2.667 12.773 1.00 93.50 84 MET A O 1
ATOM 662 N N . LEU A 1 85 ? 2.717 -3.579 10.869 1.00 94.69 85 LEU A N 1
ATOM 663 C CA . LEU A 1 85 ? 3.431 -4.858 10.899 1.00 94.69 85 LEU A CA 1
ATOM 664 C C . LEU A 1 85 ? 4.670 -4.792 10.002 1.00 94.69 85 LEU A C 1
ATOM 666 O O . LEU A 1 85 ? 5.796 -4.857 10.485 1.00 94.69 85 LEU A O 1
ATOM 670 N N . HIS A 1 86 ? 4.464 -4.685 8.687 1.00 92.69 86 HIS A N 1
ATOM 671 C CA . HIS A 1 86 ? 5.524 -4.467 7.705 1.00 92.69 86 HIS A CA 1
ATOM 672 C C . HIS A 1 86 ? 4.973 -3.933 6.364 1.00 92.69 86 HIS A C 1
ATOM 674 O O . HIS A 1 86 ? 3.832 -4.248 6.005 1.00 92.69 86 HIS A O 1
ATOM 680 N N . PRO A 1 87 ? 5.777 -3.181 5.590 1.00 94.00 87 PRO A N 1
ATOM 681 C CA . PRO A 1 87 ? 5.489 -2.879 4.188 1.00 94.00 87 PRO A CA 1
ATOM 682 C C . PRO A 1 87 ? 5.724 -4.124 3.309 1.00 94.00 87 PRO A C 1
ATOM 684 O O . PRO A 1 87 ? 5.933 -5.236 3.821 1.00 94.00 87 PRO A O 1
ATOM 687 N N . LEU A 1 88 ? 5.700 -3.963 1.984 1.00 95.00 88 LEU A N 1
ATOM 688 C CA . LEU A 1 88 ? 6.053 -5.025 1.041 1.00 95.00 88 LEU A CA 1
ATOM 689 C C . LEU A 1 88 ? 7.546 -5.320 1.135 1.00 95.00 88 LEU A C 1
ATOM 691 O O . LEU A 1 88 ? 8.366 -4.733 0.439 1.00 95.00 88 LEU A O 1
ATOM 695 N N . ARG A 1 89 ? 7.903 -6.251 2.026 1.00 91.62 89 ARG A N 1
ATOM 696 C CA . ARG A 1 89 ? 9.295 -6.574 2.378 1.00 91.62 89 ARG A CA 1
ATOM 697 C C . ARG A 1 89 ? 10.160 -6.890 1.155 1.00 91.62 89 ARG A C 1
ATOM 699 O O . ARG A 1 89 ? 11.334 -6.545 1.166 1.00 91.62 89 ARG A O 1
ATOM 706 N N . GLY A 1 90 ? 9.568 -7.453 0.098 1.00 92.75 90 GLY A N 1
ATOM 707 C CA . GLY A 1 90 ? 10.223 -7.695 -1.192 1.00 92.75 90 GLY A CA 1
ATOM 708 C C . GLY A 1 90 ? 10.855 -6.446 -1.819 1.00 92.75 90 GLY A C 1
ATOM 709 O O . G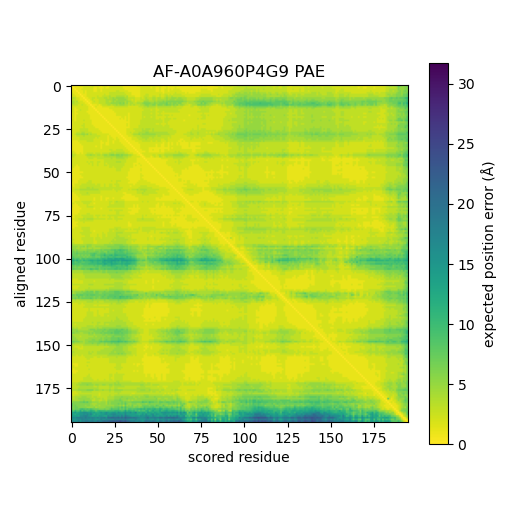LY A 1 90 ? 11.943 -6.529 -2.375 1.00 92.75 90 GLY A O 1
ATOM 710 N N . LEU A 1 91 ? 10.199 -5.290 -1.673 1.00 93.94 91 LEU A N 1
ATOM 711 C CA . LEU A 1 91 ? 10.603 -3.990 -2.226 1.00 93.94 91 LEU A CA 1
ATOM 712 C C . LEU A 1 91 ? 11.246 -3.047 -1.191 1.00 93.94 91 LEU A C 1
ATOM 714 O O . LEU A 1 91 ? 11.664 -1.937 -1.527 1.00 93.94 91 LEU A O 1
ATOM 718 N N . TYR A 1 92 ? 11.308 -3.470 0.073 1.00 91.94 92 TYR A N 1
ATOM 719 C CA . TYR A 1 92 ? 11.873 -2.691 1.178 1.00 91.94 92 TYR A CA 1
ATOM 720 C C . TYR A 1 92 ? 13.124 -3.345 1.758 1.00 91.94 92 TYR A C 1
ATOM 722 O O . TYR A 1 92 ? 14.182 -2.728 1.777 1.00 91.94 92 TYR A O 1
ATOM 7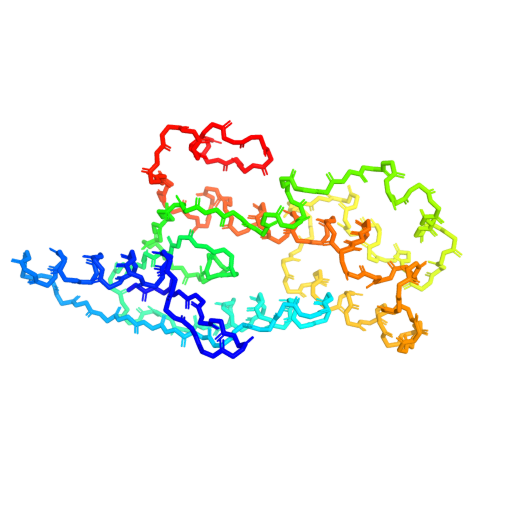30 N N . ASP A 1 93 ? 12.999 -4.589 2.215 1.00 87.81 93 ASP A N 1
ATOM 731 C CA . ASP A 1 93 ? 14.030 -5.280 2.987 1.00 87.81 93 ASP A CA 1
ATOM 732 C C . ASP A 1 93 ? 14.990 -6.063 2.074 1.00 87.81 93 ASP A C 1
ATOM 734 O O . ASP A 1 93 ? 16.187 -6.111 2.334 1.00 87.81 93 ASP A O 1
ATOM 738 N N . THR A 1 94 ? 14.469 -6.712 1.027 1.00 87.75 94 THR A N 1
ATOM 739 C CA . THR A 1 94 ? 15.252 -7.626 0.169 1.00 87.75 94 THR A CA 1
ATOM 740 C C . THR A 1 94 ? 15.593 -7.047 -1.201 1.00 87.75 94 THR A C 1
ATOM 742 O O . THR A 1 94 ? 16.222 -7.726 -2.009 1.00 87.75 94 THR A O 1
ATOM 745 N N . TRP A 1 95 ? 15.172 -5.814 -1.481 1.00 92.19 95 TRP A N 1
ATOM 746 C CA . TRP A 1 95 ? 15.475 -5.146 -2.741 1.00 92.19 95 TRP A CA 1
ATOM 747 C C . TRP A 1 95 ? 16.864 -4.510 -2.687 1.00 92.19 95 TRP A C 1
ATOM 749 O O . TRP A 1 95 ? 17.181 -3.793 -1.738 1.00 92.19 95 TRP A O 1
ATOM 759 N N . SER A 1 96 ? 17.679 -4.741 -3.716 1.00 89.44 96 SER A N 1
ATOM 760 C CA . SER A 1 96 ? 19.034 -4.195 -3.822 1.00 89.44 96 SER A CA 1
ATOM 761 C C . SER A 1 96 ? 19.232 -3.553 -5.193 1.00 89.44 96 SER A C 1
ATOM 763 O O . SER A 1 96 ? 19.015 -4.253 -6.182 1.00 89.44 96 SER A O 1
ATOM 765 N N . PRO A 1 97 ? 19.702 -2.290 -5.282 1.00 87.00 97 PRO A N 1
ATOM 766 C CA . PRO A 1 97 ? 19.997 -1.650 -6.563 1.00 87.00 97 PRO A CA 1
ATOM 767 C C . PRO A 1 97 ? 20.892 -2.507 -7.462 1.00 87.00 97 PRO A C 1
ATOM 769 O O . PRO A 1 97 ? 20.634 -2.596 -8.653 1.00 87.00 97 PRO A O 1
ATOM 772 N N . ALA A 1 98 ? 21.871 -3.209 -6.875 1.00 88.69 98 ALA A N 1
ATOM 773 C CA . ALA A 1 98 ? 22.823 -4.055 -7.596 1.00 88.69 98 ALA A CA 1
ATOM 774 C C . ALA A 1 98 ? 22.154 -5.167 -8.425 1.00 88.69 98 ALA A C 1
ATOM 776 O O . ALA A 1 98 ? 22.663 -5.566 -9.466 1.00 88.69 98 ALA A O 1
ATOM 777 N N . HIS A 1 99 ? 20.999 -5.675 -7.982 1.00 86.69 99 HIS A N 1
ATOM 778 C CA . HIS A 1 99 ? 20.257 -6.709 -8.714 1.00 86.69 99 HIS A CA 1
ATOM 779 C C . HIS A 1 99 ? 19.411 -6.142 -9.863 1.00 86.69 99 HIS A C 1
ATOM 781 O O . HIS A 1 99 ? 18.888 -6.913 -10.662 1.00 86.69 99 HIS A O 1
ATOM 787 N N . HIS A 1 100 ? 19.285 -4.816 -9.939 1.00 87.31 100 HIS A N 1
ATOM 788 C CA . HIS A 1 100 ? 18.436 -4.098 -10.886 1.00 87.31 100 HIS A CA 1
ATOM 789 C C . HIS A 1 100 ? 19.227 -3.068 -11.715 1.00 87.31 100 HIS A C 1
ATOM 791 O O . HIS A 1 100 ? 18.625 -2.256 -12.403 1.00 87.31 100 HIS A O 1
ATOM 797 N N . GLU A 1 101 ? 20.569 -3.099 -11.695 1.00 78.94 101 GLU A N 1
ATOM 798 C CA . GLU A 1 101 ? 21.427 -2.139 -12.422 1.00 78.94 101 GLU A CA 1
ATOM 799 C C . GLU A 1 101 ? 21.218 -2.152 -13.939 1.00 78.94 101 GLU A C 1
ATOM 801 O O . GLU A 1 101 ? 21.425 -1.140 -14.600 1.00 78.94 101 GLU A O 1
ATOM 806 N N . ALA A 1 102 ? 20.820 -3.299 -14.494 1.00 80.69 102 ALA A N 1
ATOM 807 C CA . ALA A 1 102 ? 20.544 -3.442 -15.920 1.00 80.69 102 ALA A CA 1
ATOM 808 C C . ALA A 1 102 ? 19.191 -2.838 -16.337 1.00 80.69 102 ALA A C 1
ATOM 810 O O . ALA A 1 102 ? 18.921 -2.725 -17.531 1.00 80.69 102 ALA A O 1
ATOM 811 N N . GLU A 1 103 ? 18.330 -2.483 -15.380 1.00 86.12 103 GLU A N 1
ATOM 812 C CA . GLU A 1 103 ? 17.057 -1.836 -15.669 1.00 86.12 103 GLU A CA 1
ATOM 813 C C . GLU A 1 103 ? 17.294 -0.350 -15.944 1.00 86.12 103 GLU A C 1
ATOM 815 O O . GLU A 1 103 ? 17.750 0.391 -15.073 1.00 86.12 103 GLU A O 1
ATOM 820 N N . ASP A 1 104 ? 16.918 0.103 -17.139 1.00 85.94 104 ASP A N 1
ATOM 821 C CA . ASP A 1 104 ? 16.923 1.522 -17.496 1.00 85.94 104 ASP A CA 1
ATOM 822 C C . ASP A 1 104 ? 15.503 2.001 -17.830 1.00 85.94 104 ASP A C 1
ATOM 824 O O . ASP A 1 104 ? 15.117 2.062 -19.000 1.00 85.94 104 ASP A O 1
ATOM 828 N N . PRO A 1 105 ? 14.698 2.379 -16.816 1.00 88.00 105 PRO A N 1
ATOM 829 C CA . PRO A 1 105 ? 13.369 2.930 -17.052 1.00 88.00 105 PRO A CA 1
ATOM 830 C C . PRO A 1 105 ? 13.385 4.206 -17.903 1.00 88.00 105 PRO A C 1
ATOM 832 O O . PRO A 1 105 ? 12.395 4.499 -18.568 1.00 88.00 105 PRO A O 1
ATOM 835 N N . SER A 1 106 ? 14.485 4.972 -17.891 1.00 88.44 106 SER A N 1
ATOM 836 C CA . SER A 1 106 ? 14.583 6.239 -18.626 1.00 88.44 106 SER A CA 1
ATOM 837 C C . SER A 1 106 ? 14.714 6.043 -20.138 1.00 88.44 106 SER A C 1
ATOM 839 O O . SER A 1 106 ? 14.358 6.938 -20.904 1.00 88.44 106 SER A O 1
ATOM 841 N N . GLY A 1 107 ? 15.131 4.850 -20.571 1.00 91.38 107 GLY A N 1
ATOM 842 C CA . GLY A 1 107 ? 15.165 4.443 -21.974 1.00 91.38 107 GLY A CA 1
ATOM 843 C C . GLY A 1 107 ? 13.791 4.168 -22.601 1.00 91.38 107 GLY A C 1
ATOM 844 O O . GLY A 1 107 ? 13.732 3.871 -23.793 1.00 91.38 107 GLY A O 1
ATOM 845 N N . HIS A 1 108 ? 12.695 4.270 -21.838 1.00 94.31 108 HIS A N 1
ATOM 846 C CA . HIS A 1 108 ? 11.331 3.977 -22.291 1.00 94.31 108 HIS A CA 1
ATOM 847 C C . HIS A 1 108 ? 10.452 5.240 -22.303 1.00 94.31 108 HIS A C 1
ATOM 849 O O . HIS A 1 108 ? 9.943 5.641 -21.251 1.00 94.31 108 HIS A O 1
ATOM 855 N N . PRO A 1 109 ? 10.220 5.872 -23.471 1.00 95.88 109 PRO A N 1
ATOM 856 C CA . PRO A 1 109 ? 9.377 7.065 -23.585 1.00 95.88 109 PRO A CA 1
ATOM 857 C C . PRO A 1 109 ? 7.952 6.872 -23.050 1.00 95.88 109 PRO A C 1
ATOM 859 O O . PRO A 1 109 ? 7.353 7.809 -22.531 1.00 95.88 109 PRO A O 1
ATOM 862 N N . GLU A 1 110 ? 7.417 5.654 -23.118 1.00 97.12 110 GLU A N 1
ATOM 863 C CA . GLU A 1 110 ? 6.090 5.291 -22.616 1.00 97.12 110 GLU A CA 1
ATOM 864 C C . GLU A 1 110 ? 5.958 5.458 -21.092 1.00 97.12 110 GLU A C 1
ATOM 866 O O . GLU A 1 110 ? 4.836 5.573 -20.585 1.00 97.12 110 GLU A O 1
ATOM 871 N N . LEU A 1 111 ? 7.089 5.480 -20.373 1.00 97.38 111 LEU A N 1
ATOM 872 C CA . LEU A 1 111 ? 7.170 5.715 -18.932 1.00 97.38 111 LEU A CA 1
ATOM 873 C C . LEU A 1 111 ? 7.348 7.191 -18.558 1.00 97.38 111 LEU A C 1
ATOM 875 O O . LEU A 1 111 ? 7.329 7.495 -17.368 1.00 97.38 111 LEU A O 1
ATOM 879 N N . ALA A 1 112 ? 7.541 8.105 -19.514 1.00 97.44 112 ALA A N 1
ATOM 880 C CA . ALA A 1 112 ? 7.961 9.479 -19.224 1.00 97.44 112 ALA A CA 1
ATOM 881 C C . ALA A 1 112 ? 7.042 10.198 -18.219 1.00 97.44 112 ALA A C 1
ATOM 883 O O . ALA A 1 112 ? 7.531 10.790 -17.251 1.00 97.44 112 ALA A O 1
ATOM 884 N N . ASP A 1 113 ? 5.724 10.085 -18.397 1.00 97.81 113 ASP A N 1
ATOM 885 C CA . ASP A 1 113 ? 4.740 10.701 -17.499 1.00 97.81 113 ASP A CA 1
ATOM 886 C C . ASP A 1 113 ? 4.766 10.061 -16.106 1.00 97.81 113 ASP A C 1
ATOM 888 O O . ASP A 1 113 ? 4.796 10.764 -15.095 1.00 97.81 113 ASP A O 1
ATOM 892 N N . LEU A 1 114 ? 4.857 8.727 -16.037 1.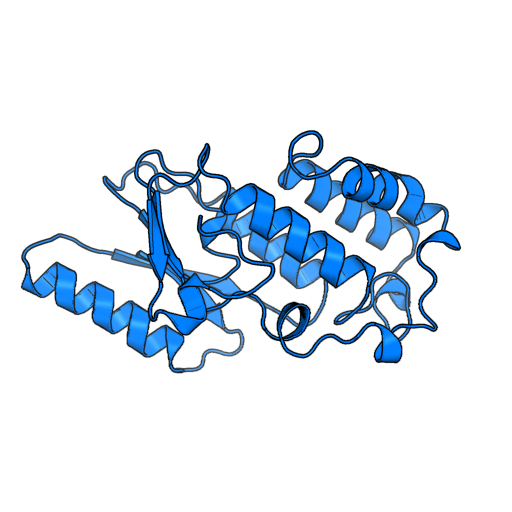00 98.31 114 LEU A N 1
ATOM 893 C CA . LEU A 1 114 ? 4.974 7.993 -14.776 1.00 98.31 114 LEU A CA 1
ATOM 894 C C . LEU A 1 114 ? 6.249 8.385 -14.017 1.00 98.31 114 LEU A C 1
ATOM 896 O O . LEU A 1 114 ? 6.205 8.648 -12.815 1.00 98.31 114 LEU A O 1
ATOM 900 N N . LEU A 1 115 ? 7.391 8.444 -14.702 1.00 97.88 115 LEU A N 1
ATOM 901 C CA . LEU A 1 115 ? 8.670 8.815 -14.096 1.00 97.88 115 LEU A CA 1
ATOM 902 C C . LEU A 1 115 ? 8.641 10.262 -13.600 1.00 97.88 115 LEU A C 1
ATOM 904 O O . LEU A 1 115 ? 9.038 10.515 -12.464 1.00 97.88 115 LEU A O 1
ATOM 908 N N . THR A 1 116 ? 8.073 11.176 -14.388 1.00 97.69 116 THR A N 1
ATOM 909 C CA . THR A 1 116 ? 7.884 12.583 -14.002 1.00 97.69 116 THR A CA 1
ATOM 910 C C . THR A 1 116 ? 6.990 12.711 -12.767 1.00 97.69 116 THR A C 1
ATOM 912 O O . THR A 1 116 ? 7.285 13.479 -11.844 1.00 97.69 116 THR A O 1
ATOM 915 N N . ALA A 1 117 ? 5.908 11.936 -12.709 1.00 97.88 117 ALA A N 1
ATOM 916 C CA . ALA A 1 117 ? 4.991 11.914 -11.580 1.00 97.88 117 ALA A CA 1
ATOM 917 C C . ALA A 1 117 ? 5.650 11.361 -10.304 1.00 97.88 117 ALA A C 1
ATOM 919 O O . ALA A 1 117 ? 5.432 11.905 -9.217 1.00 97.88 117 ALA A O 1
ATOM 920 N N . LEU A 1 118 ? 6.494 10.331 -10.433 1.00 97.25 118 LEU A N 1
ATOM 921 C CA . LEU A 1 118 ? 7.293 9.780 -9.334 1.00 97.25 118 LEU A CA 1
ATOM 922 C C . LEU A 1 118 ? 8.372 10.765 -8.857 1.00 97.25 118 LEU A C 1
ATOM 924 O O . LEU A 1 118 ? 8.586 10.894 -7.653 1.00 97.25 118 LEU A O 1
ATOM 928 N N . ASP A 1 119 ? 9.042 11.469 -9.772 1.00 96.31 119 ASP A N 1
ATOM 929 C CA . ASP A 1 119 ? 10.061 12.483 -9.452 1.00 96.31 119 ASP A CA 1
ATOM 930 C C . ASP A 1 119 ? 9.456 13.712 -8.754 1.00 96.31 119 ASP A C 1
ATOM 932 O O . ASP A 1 119 ? 10.093 14.340 -7.906 1.00 96.31 119 ASP A O 1
ATOM 936 N N . SER A 1 120 ? 8.198 14.037 -9.062 1.00 93.94 120 SER A N 1
ATOM 937 C CA . SER A 1 120 ? 7.461 15.148 -8.446 1.00 93.94 120 SER A CA 1
ATOM 938 C C . SER A 1 120 ? 7.061 14.889 -6.985 1.00 93.94 120 SER A C 1
ATOM 940 O O . SER A 1 120 ? 6.789 15.840 -6.241 1.00 93.94 120 SER A O 1
ATOM 942 N N . GLY A 1 121 ? 7.044 13.619 -6.567 1.00 90.38 121 GLY A N 1
ATOM 943 C CA . GLY A 1 121 ? 6.773 13.175 -5.202 1.00 90.38 121 GLY A CA 1
ATOM 944 C C . GLY A 1 121 ? 5.298 13.213 -4.775 1.00 90.38 121 GLY A C 1
ATOM 945 O O . GLY A 1 121 ? 4.418 13.768 -5.437 1.00 90.38 121 GLY A O 1
ATOM 946 N N . VAL A 1 122 ? 5.025 12.632 -3.602 1.00 89.94 122 VAL A N 1
ATOM 947 C CA . VAL A 1 122 ? 3.668 12.341 -3.083 1.00 89.94 122 VAL A CA 1
ATOM 948 C C . VAL A 1 122 ? 2.780 13.556 -2.810 1.00 89.94 122 VAL A C 1
ATOM 950 O O . VAL A 1 122 ? 1.572 13.420 -2.618 1.00 89.94 122 VAL A O 1
ATOM 953 N N . HIS A 1 123 ? 3.359 14.755 -2.739 1.00 88.31 123 HIS A N 1
ATOM 954 C CA . HIS A 1 123 ? 2.598 15.982 -2.500 1.00 88.31 123 HIS A CA 1
ATOM 955 C C . HIS A 1 123 ? 1.979 16.554 -3.776 1.00 88.31 123 HIS A C 1
ATOM 957 O O . HIS A 1 123 ? 0.999 17.289 -3.666 1.00 88.31 123 HIS A O 1
ATOM 963 N N . ARG A 1 124 ? 2.546 16.240 -4.950 1.00 91.88 124 ARG A N 1
ATOM 964 C CA . ARG A 1 124 ? 2.037 16.714 -6.242 1.00 91.88 124 ARG A CA 1
ATOM 965 C C . ARG A 1 124 ? 1.187 15.670 -6.947 1.00 91.88 124 ARG A C 1
ATOM 967 O O . ARG A 1 124 ? 0.146 16.034 -7.470 1.00 91.88 124 ARG A O 1
ATOM 974 N N . THR A 1 125 ? 1.606 14.410 -6.894 1.00 94.56 125 THR A N 1
ATOM 975 C CA . THR A 1 125 ? 0.925 13.314 -7.590 1.00 94.56 125 THR A CA 1
ATOM 976 C C . THR A 1 125 ? 0.073 12.515 -6.614 1.00 94.56 125 THR A C 1
ATOM 978 O O . THR A 1 125 ? 0.585 11.957 -5.631 1.00 94.56 125 THR A O 1
ATOM 981 N N . GLY A 1 126 ? -1.231 12.443 -6.881 1.00 95.94 126 GLY A N 1
ATOM 982 C CA . GLY A 1 126 ? -2.167 11.645 -6.093 1.00 95.94 126 GLY A CA 1
ATOM 983 C C . GLY A 1 126 ? -1.962 10.137 -6.271 1.00 95.94 126 GLY A C 1
ATOM 984 O O . GLY A 1 126 ? -1.371 9.686 -7.243 1.00 95.94 126 GLY A O 1
ATOM 985 N N . ALA A 1 127 ? -2.482 9.330 -5.341 1.00 97.00 127 ALA A N 1
ATOM 986 C CA . ALA A 1 127 ? -2.363 7.876 -5.452 1.00 97.00 127 ALA A CA 1
ATOM 987 C C . ALA A 1 127 ? -3.133 7.289 -6.647 1.00 97.00 127 ALA A C 1
ATOM 989 O O . ALA A 1 127 ? -2.583 6.456 -7.351 1.00 97.00 127 ALA A O 1
ATOM 990 N N . LEU A 1 128 ? -4.380 7.723 -6.881 1.00 98.25 128 LEU A N 1
ATOM 991 C CA . LEU A 1 128 ? -5.182 7.227 -8.011 1.00 98.25 128 LEU A CA 1
ATOM 992 C C . LEU A 1 128 ? -4.586 7.663 -9.355 1.00 98.25 128 LEU A C 1
ATOM 994 O O . LEU A 1 128 ? -4.408 6.837 -10.231 1.00 98.25 128 LEU A O 1
ATOM 998 N N . GLU A 1 129 ? -4.153 8.921 -9.452 1.00 98.31 129 GLU A N 1
ATOM 999 C CA . GLU A 1 129 ? -3.425 9.437 -10.618 1.00 98.31 129 GLU A CA 1
ATOM 1000 C C . GLU A 1 129 ? -2.165 8.614 -10.922 1.00 98.31 129 GLU A C 1
ATOM 1002 O O . GLU A 1 129 ? -1.927 8.237 -12.065 1.00 98.31 129 GLU A O 1
ATOM 1007 N N . LEU A 1 130 ? -1.367 8.278 -9.901 1.00 98.56 130 LEU A N 1
ATOM 1008 C CA . LEU A 1 130 ? -0.198 7.425 -10.106 1.00 98.56 130 LEU A CA 1
ATOM 1009 C C . LEU A 1 130 ? -0.588 6.017 -10.583 1.00 98.56 130 LEU A C 1
ATOM 1011 O O . LEU A 1 130 ? 0.104 5.450 -11.424 1.00 98.56 130 LEU A O 1
ATOM 1015 N N . ILE A 1 131 ? -1.668 5.445 -10.044 1.00 98.69 131 ILE A N 1
ATOM 1016 C CA . ILE A 1 131 ? -2.178 4.128 -10.452 1.00 98.69 131 ILE A CA 1
ATOM 1017 C C . ILE A 1 131 ? -2.602 4.153 -11.926 1.00 98.69 131 ILE A C 1
ATOM 1019 O O . ILE A 1 131 ? -2.225 3.249 -12.673 1.00 98.69 131 ILE A O 1
ATOM 1023 N N . ASP A 1 132 ? -3.300 5.203 -12.357 1.00 98.69 132 ASP A N 1
ATOM 1024 C CA . ASP A 1 132 ? -3.698 5.389 -13.753 1.00 98.69 132 ASP A CA 1
ATOM 1025 C C . ASP A 1 132 ? -2.468 5.477 -14.668 1.00 98.69 132 ASP A C 1
ATOM 1027 O O . ASP A 1 132 ? -2.375 4.738 -15.647 1.00 98.69 132 ASP A O 1
ATOM 1031 N N . LEU A 1 133 ? -1.450 6.258 -14.289 1.00 98.56 133 LEU A N 1
ATOM 1032 C CA . LEU A 1 133 ? -0.192 6.353 -15.043 1.00 98.56 133 LEU A CA 1
ATOM 1033 C C . LEU A 1 133 ? 0.544 5.009 -15.166 1.00 98.56 133 LEU A C 1
ATOM 1035 O O . LEU A 1 133 ? 1.165 4.737 -16.194 1.00 98.56 133 LEU A O 1
ATOM 1039 N N . VAL A 1 134 ? 0.485 4.153 -14.139 1.00 98.44 134 VAL A N 1
ATOM 1040 C CA . VAL A 1 134 ? 1.050 2.793 -14.205 1.00 98.44 134 VAL A CA 1
ATOM 1041 C C . VAL A 1 134 ? 0.280 1.927 -15.200 1.00 98.44 134 VAL A C 1
ATOM 1043 O O . VAL A 1 134 ? 0.907 1.218 -15.990 1.00 98.44 134 VAL A O 1
ATOM 1046 N N . ARG A 1 135 ? -1.057 1.984 -15.188 1.00 98.25 135 ARG A N 1
ATOM 1047 C CA . ARG A 1 135 ? -1.898 1.230 -16.130 1.00 98.25 135 ARG A CA 1
ATOM 1048 C C . ARG A 1 135 ? -1.661 1.682 -17.564 1.00 98.25 135 ARG A C 1
ATOM 1050 O O . ARG A 1 135 ? -1.393 0.847 -18.420 1.00 98.25 135 ARG A O 1
ATOM 1057 N N . GLU A 1 136 ? -1.643 2.987 -17.804 1.00 98.25 136 GLU A N 1
ATOM 1058 C CA . GLU A 1 136 ? -1.356 3.544 -19.123 1.00 98.25 136 GLU A CA 1
ATOM 1059 C C . GLU A 1 136 ? 0.038 3.150 -19.637 1.00 98.25 136 GLU A C 1
ATOM 1061 O O . GLU A 1 136 ? 0.199 2.769 -20.797 1.00 98.25 136 GLU A O 1
ATOM 1066 N N . ALA A 1 137 ? 1.061 3.215 -18.780 1.00 97.75 137 ALA A N 1
ATOM 1067 C CA . ALA A 1 137 ? 2.407 2.760 -19.115 1.00 97.75 137 ALA A CA 1
ATOM 1068 C C . ALA A 1 137 ? 2.427 1.273 -19.501 1.00 97.75 137 ALA A C 1
ATOM 1070 O O . ALA A 1 137 ? 3.056 0.894 -20.492 1.00 97.75 137 ALA A O 1
ATOM 1071 N N . HIS A 1 138 ? 1.724 0.436 -18.736 1.00 96.94 138 HIS A N 1
ATOM 1072 C CA . HIS A 1 138 ? 1.602 -0.991 -19.013 1.00 96.94 138 HIS A CA 1
ATOM 1073 C C . HIS A 1 138 ? 0.888 -1.260 -20.345 1.00 96.94 138 HIS A C 1
ATOM 1075 O O . HIS A 1 138 ? 1.3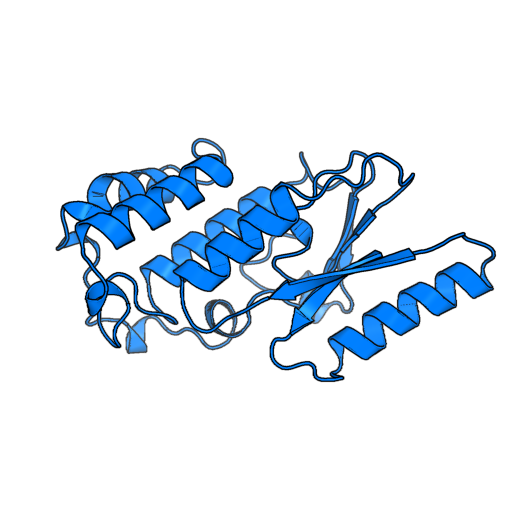49 -2.086 -21.131 1.00 96.94 138 HIS A O 1
ATOM 1081 N N . GLU A 1 139 ? -0.193 -0.537 -20.634 1.00 97.44 139 GLU A N 1
ATOM 1082 C CA . GLU A 1 139 ? -0.928 -0.639 -21.898 1.00 97.44 139 GLU A CA 1
ATOM 1083 C C . GLU A 1 139 ? -0.067 -0.237 -23.101 1.00 97.44 139 GLU A C 1
ATOM 1085 O O . GLU A 1 139 ? -0.057 -0.945 -24.109 1.00 97.44 139 GLU A O 1
ATOM 1090 N N . ARG A 1 140 ? 0.697 0.859 -22.991 1.00 97.44 140 ARG A N 1
ATOM 1091 C CA . ARG A 1 140 ? 1.570 1.349 -24.071 1.00 97.44 140 ARG A CA 1
ATOM 1092 C C . ARG A 1 140 ? 2.747 0.416 -24.358 1.00 97.44 140 ARG A C 1
ATOM 1094 O O . ARG A 1 140 ? 3.062 0.185 -25.522 1.00 97.44 140 ARG A O 1
ATOM 1101 N N . LEU A 1 141 ? 3.390 -0.120 -23.320 1.00 95.62 141 LEU A N 1
ATOM 1102 C CA . LEU A 1 141 ? 4.542 -1.019 -23.471 1.00 95.62 141 LEU A CA 1
ATOM 1103 C C . LEU A 1 141 ? 4.139 -2.468 -23.791 1.00 95.62 141 LEU A C 1
ATOM 1105 O O . LEU A 1 141 ? 4.947 -3.247 -24.303 1.00 95.62 141 LEU A O 1
ATOM 1109 N N . GLY A 1 142 ? 2.901 -2.844 -23.476 1.00 95.81 142 GLY A N 1
ATOM 1110 C CA . GLY A 1 142 ? 2.390 -4.195 -23.639 1.00 95.81 142 GLY A CA 1
ATOM 1111 C C . GLY A 1 142 ? 2.919 -5.194 -22.595 1.00 95.81 142 GLY A C 1
ATOM 1112 O O . GLY A 1 142 ? 3.730 -4.871 -21.724 1.00 95.81 142 GLY A O 1
ATOM 1113 N N . PRO A 1 143 ? 2.488 -6.465 -22.683 1.00 91.94 143 PRO A N 1
ATOM 1114 C CA . PRO A 1 143 ? 2.687 -7.455 -21.620 1.00 91.94 143 PRO A CA 1
ATOM 1115 C C . PRO A 1 143 ? 4.155 -7.837 -21.384 1.00 91.94 143 PRO A C 1
ATOM 1117 O O . PRO A 1 143 ? 4.521 -8.232 -20.278 1.00 91.94 143 PRO A O 1
ATOM 1120 N N . ALA A 1 144 ? 5.018 -7.697 -22.396 1.00 92.38 144 ALA A N 1
ATOM 1121 C CA . ALA A 1 144 ? 6.447 -7.988 -22.271 1.00 92.38 144 ALA A CA 1
ATOM 1122 C C . ALA A 1 144 ? 7.156 -7.056 -21.272 1.00 92.38 144 ALA A C 1
ATOM 1124 O O . ALA A 1 144 ? 8.193 -7.425 -20.726 1.00 92.38 144 ALA A O 1
ATOM 1125 N N . ALA A 1 145 ? 6.582 -5.885 -20.981 1.00 92.62 145 ALA A N 1
ATOM 1126 C CA . ALA A 1 145 ? 7.140 -4.926 -20.034 1.00 92.62 145 ALA A CA 1
ATOM 1127 C C . ALA A 1 145 ? 7.227 -5.458 -18.598 1.00 92.62 145 ALA A C 1
ATOM 1129 O O . ALA A 1 145 ? 8.094 -5.024 -17.843 1.00 92.62 145 ALA A O 1
ATOM 1130 N N . ALA A 1 146 ? 6.337 -6.382 -18.228 1.00 93.94 146 ALA A N 1
ATOM 1131 C CA . ALA A 1 146 ? 6.292 -6.996 -16.902 1.00 93.94 146 ALA A CA 1
ATOM 1132 C C . ALA A 1 146 ? 7.136 -8.280 -16.797 1.00 93.94 146 ALA A C 1
ATOM 1134 O O . ALA A 1 146 ? 7.227 -8.868 -15.718 1.00 93.94 146 ALA A O 1
ATOM 1135 N N . ALA A 1 147 ? 7.745 -8.738 -17.897 1.00 92.56 147 ALA A N 1
ATOM 1136 C CA . ALA A 1 147 ? 8.634 -9.894 -17.877 1.00 92.56 147 ALA A CA 1
ATOM 1137 C C . ALA A 1 147 ? 9.908 -9.600 -17.053 1.00 92.56 147 ALA A C 1
ATOM 1139 O O . ALA A 1 147 ? 10.269 -8.435 -16.883 1.00 92.56 147 ALA A O 1
ATOM 1140 N N . PRO A 1 148 ? 10.626 -10.627 -16.557 1.00 89.44 148 PRO A N 1
ATOM 1141 C CA . PRO A 1 148 ? 11.888 -10.425 -15.847 1.00 89.44 148 PRO A CA 1
ATOM 1142 C C . PRO A 1 148 ? 12.881 -9.575 -16.654 1.00 89.44 148 PRO A C 1
ATOM 1144 O O . PRO A 1 148 ? 13.169 -9.887 -17.808 1.00 89.44 148 PRO A O 1
ATOM 1147 N N . GLY A 1 149 ? 13.395 -8.505 -16.041 1.00 86.44 149 GLY A N 1
ATOM 1148 C CA . GLY A 1 149 ? 14.287 -7.533 -16.689 1.00 86.44 149 GLY A CA 1
ATOM 1149 C C . GLY A 1 149 ? 13.581 -6.480 -17.554 1.00 86.44 149 GLY A C 1
ATOM 1150 O O . GLY A 1 149 ? 14.247 -5.612 -18.109 1.00 86.44 149 GLY A O 1
ATOM 1151 N N . GLY A 1 150 ? 12.253 -6.538 -17.676 1.00 92.00 150 GLY A N 1
ATOM 1152 C CA . GLY A 1 150 ? 11.453 -5.503 -18.320 1.00 92.00 150 GLY A CA 1
ATOM 1153 C C . GLY A 1 150 ? 11.282 -4.248 -17.447 1.00 92.00 150 GLY A C 1
ATOM 1154 O O . GLY A 1 150 ? 11.448 -4.301 -16.226 1.00 92.00 150 GLY A O 1
ATOM 1155 N N . PRO A 1 151 ? 10.897 -3.106 -18.043 1.00 94.25 151 PRO A N 1
ATOM 1156 C CA . PRO A 1 151 ? 10.791 -1.823 -17.340 1.00 94.25 151 PRO A CA 1
ATOM 1157 C C . PRO A 1 151 ? 9.705 -1.766 -16.253 1.00 94.25 151 PRO A C 1
ATOM 1159 O O . PRO A 1 151 ? 9.768 -0.919 -15.362 1.00 94.25 151 PRO A O 1
ATOM 1162 N N . LEU A 1 152 ? 8.715 -2.661 -16.305 1.00 95.75 152 LEU A N 1
ATOM 1163 C CA . LEU A 1 152 ? 7.649 -2.813 -15.308 1.00 95.75 152 LEU A CA 1
ATOM 1164 C C . LEU A 1 152 ? 7.741 -4.161 -14.573 1.00 95.75 152 LEU A C 1
ATOM 1166 O O . LEU A 1 152 ? 6.747 -4.629 -14.012 1.00 95.75 152 LEU A O 1
ATOM 1170 N N . ALA A 1 153 ? 8.917 -4.798 -14.585 1.00 95.12 153 ALA A N 1
ATOM 1171 C CA . ALA A 1 153 ? 9.154 -6.045 -13.874 1.00 95.12 153 ALA A CA 1
ATOM 1172 C C . ALA A 1 153 ? 8.859 -5.908 -12.373 1.00 95.12 153 ALA A C 1
ATOM 1174 O O . ALA A 1 153 ? 9.024 -4.847 -11.758 1.00 95.12 153 ALA A O 1
ATOM 1175 N N . PHE A 1 154 ? 8.443 -7.020 -11.771 1.00 94.94 154 PHE A N 1
ATOM 1176 C CA . PHE A 1 154 ? 8.191 -7.117 -10.343 1.00 94.94 154 PHE A CA 1
ATOM 1177 C C . PHE A 1 154 ? 8.886 -8.359 -9.750 1.00 94.94 154 PHE A C 1
ATOM 1179 O O . PHE A 1 154 ? 8.635 -9.469 -10.219 1.00 94.94 154 PHE A O 1
ATOM 1186 N N . PRO A 1 155 ? 9.731 -8.207 -8.709 1.00 95.00 155 PRO A N 1
ATOM 1187 C CA . PRO A 1 155 ? 10.249 -6.938 -8.191 1.00 95.00 155 PRO A CA 1
ATOM 1188 C C . PRO A 1 155 ? 11.125 -6.219 -9.235 1.00 95.00 155 PRO A C 1
ATOM 1190 O O . PRO A 1 155 ? 11.822 -6.869 -10.005 1.00 95.00 155 PRO A O 1
ATOM 1193 N N . GLY A 1 156 ? 11.100 -4.884 -9.233 1.00 94.81 156 GLY A N 1
ATOM 1194 C CA . GLY A 1 156 ? 11.837 -4.044 -10.184 1.00 94.81 156 GLY A CA 1
ATOM 1195 C C . GLY A 1 156 ? 11.895 -2.582 -9.738 1.00 94.81 156 GLY A C 1
ATOM 1196 O O . GLY A 1 156 ? 11.232 -2.184 -8.772 1.00 94.81 156 GLY A O 1
ATOM 1197 N N . THR A 1 157 ? 12.698 -1.775 -10.421 1.00 95.50 157 THR A N 1
ATOM 1198 C CA . THR A 1 157 ? 13.010 -0.385 -10.055 1.00 95.50 157 THR A CA 1
ATOM 1199 C C . THR A 1 157 ? 11.769 0.500 -10.071 1.00 95.50 157 THR A C 1
ATOM 1201 O O . THR A 1 157 ? 11.489 1.183 -9.082 1.00 95.50 157 THR A O 1
ATOM 1204 N N . VAL A 1 158 ? 10.976 0.460 -11.148 1.00 97.06 158 VAL A N 1
ATOM 1205 C CA . VAL A 1 158 ? 9.720 1.226 -11.236 1.00 97.06 158 VAL A CA 1
ATOM 1206 C C . VAL A 1 158 ? 8.720 0.735 -10.196 1.00 97.06 158 VAL A C 1
ATOM 1208 O O . VAL A 1 158 ? 8.163 1.547 -9.459 1.00 97.06 158 VAL A O 1
ATOM 1211 N N . ALA A 1 159 ? 8.558 -0.584 -10.054 1.00 97.50 159 ALA A N 1
ATOM 1212 C CA . ALA A 1 159 ? 7.640 -1.158 -9.077 1.00 97.50 159 ALA A CA 1
ATOM 1213 C C . ALA A 1 159 ? 7.963 -0.718 -7.642 1.00 97.50 159 ALA A C 1
ATOM 1215 O O . ALA A 1 159 ? 7.068 -0.329 -6.889 1.00 97.50 159 ALA A O 1
ATOM 1216 N N . ARG A 1 160 ? 9.250 -0.700 -7.274 1.00 96.69 160 ARG A N 1
ATOM 1217 C CA . ARG A 1 160 ? 9.701 -0.175 -5.984 1.00 96.69 160 ARG A CA 1
ATOM 1218 C C . ARG A 1 160 ? 9.305 1.283 -5.797 1.00 96.69 160 ARG A C 1
ATOM 1220 O O . ARG A 1 160 ? 8.774 1.631 -4.745 1.00 96.69 160 ARG A O 1
ATOM 1227 N N . ARG A 1 161 ? 9.572 2.134 -6.789 1.00 97.31 161 ARG A N 1
ATOM 1228 C CA . ARG A 1 161 ? 9.260 3.569 -6.711 1.00 97.31 161 ARG A CA 1
ATOM 1229 C C . ARG A 1 161 ? 7.757 3.817 -6.576 1.00 97.31 161 ARG A C 1
ATOM 1231 O O . ARG A 1 161 ? 7.367 4.607 -5.723 1.00 97.31 161 ARG A O 1
ATOM 1238 N N . VAL A 1 162 ? 6.935 3.106 -7.347 1.00 98.31 162 VAL A N 1
ATOM 1239 C CA . VAL A 1 162 ? 5.467 3.188 -7.280 1.00 98.31 162 VAL A CA 1
ATOM 1240 C C . VAL A 1 162 ? 4.960 2.789 -5.899 1.00 98.31 162 VAL A C 1
ATOM 1242 O O . VAL A 1 162 ? 4.239 3.558 -5.270 1.00 98.31 162 VAL A O 1
ATOM 1245 N N . VAL A 1 163 ? 5.372 1.625 -5.390 1.00 97.88 163 VAL A N 1
ATOM 1246 C CA . VAL A 1 163 ? 4.928 1.138 -4.075 1.00 97.88 163 VAL A CA 1
ATOM 1247 C C . VAL A 1 163 ? 5.346 2.091 -2.957 1.00 97.88 163 VAL A C 1
ATOM 1249 O O . VAL A 1 163 ? 4.525 2.417 -2.105 1.00 97.88 163 VAL A O 1
ATOM 1252 N N . HIS A 1 164 ? 6.581 2.602 -2.987 1.00 97.00 164 HIS A N 1
ATOM 1253 C CA . HIS A 1 164 ? 7.040 3.580 -1.993 1.00 97.00 164 HIS A CA 1
ATOM 1254 C C . HIS A 1 164 ? 6.222 4.872 -2.059 1.00 97.00 164 HIS A C 1
ATOM 1256 O O . HIS A 1 164 ? 5.824 5.380 -1.015 1.00 97.00 164 HIS A O 1
ATOM 1262 N N . HIS A 1 165 ? 5.911 5.374 -3.258 1.00 97.75 165 HIS A N 1
ATOM 1263 C CA . HIS A 1 165 ? 5.068 6.562 -3.422 1.00 97.75 165 HIS A CA 1
ATOM 1264 C C . HIS A 1 165 ? 3.661 6.342 -2.863 1.00 97.75 165 HIS A C 1
ATOM 1266 O O . HIS A 1 165 ? 3.163 7.186 -2.119 1.00 97.75 165 HIS A O 1
ATOM 1272 N N . LEU A 1 166 ? 3.022 5.213 -3.180 1.00 98.12 166 LEU A N 1
ATOM 1273 C CA . LEU A 1 166 ? 1.683 4.888 -2.680 1.00 98.12 166 LEU A CA 1
ATOM 1274 C C . LEU A 1 166 ? 1.672 4.725 -1.155 1.00 98.12 166 LEU A C 1
ATOM 1276 O O . LEU A 1 166 ? 0.790 5.268 -0.488 1.00 98.12 166 LEU A O 1
ATOM 1280 N N . ASP A 1 167 ? 2.673 4.047 -0.594 1.00 97.31 167 ASP A N 1
ATOM 1281 C CA . ASP A 1 167 ? 2.819 3.869 0.851 1.00 97.31 167 ASP A CA 1
ATOM 1282 C C . ASP A 1 167 ? 3.062 5.204 1.563 1.00 97.31 167 ASP A C 1
ATOM 1284 O O . ASP A 1 167 ? 2.389 5.508 2.546 1.00 97.31 167 ASP A O 1
ATOM 1288 N N . HIS A 1 168 ? 3.970 6.044 1.059 1.00 95.69 168 HIS A N 1
ATOM 1289 C CA . HIS A 1 168 ? 4.221 7.377 1.618 1.00 95.69 168 HIS A CA 1
ATOM 1290 C C . HIS A 1 168 ? 3.003 8.290 1.500 1.00 95.69 168 HIS A C 1
ATOM 1292 O O . HIS A 1 168 ? 2.715 9.042 2.430 1.00 95.69 168 HIS A O 1
ATOM 1298 N N . TRP A 1 169 ? 2.259 8.211 0.396 1.00 96.12 169 TRP A N 1
ATOM 1299 C CA . TRP A 1 169 ? 1.015 8.956 0.234 1.00 96.12 169 TRP A CA 1
ATOM 1300 C C . TRP A 1 169 ? -0.037 8.506 1.252 1.00 96.12 169 TRP A C 1
ATOM 1302 O O . TRP A 1 169 ? -0.680 9.353 1.873 1.00 96.12 169 TRP A O 1
ATOM 1312 N N . ALA A 1 170 ? -0.207 7.194 1.443 1.00 96.38 170 ALA A N 1
ATOM 1313 C CA . ALA A 1 170 ? -1.186 6.625 2.367 1.00 96.38 170 ALA A CA 1
ATOM 1314 C C . ALA A 1 170 ? -0.861 6.922 3.830 1.00 96.38 170 ALA A C 1
ATOM 1316 O O . ALA A 1 170 ? -1.747 7.307 4.585 1.00 96.38 170 ALA A O 1
ATOM 1317 N N . LEU A 1 171 ? 0.408 6.775 4.212 1.00 95.19 171 LEU A N 1
ATOM 1318 C CA . LEU A 1 171 ? 0.897 6.936 5.583 1.00 95.19 171 LEU A CA 1
ATOM 1319 C C . LEU A 1 171 ? 1.138 8.401 5.979 1.00 95.19 171 LEU A C 1
ATOM 1321 O O . LEU A 1 171 ? 1.583 8.694 7.086 1.00 95.19 171 LEU A O 1
ATOM 1325 N N . ASP A 1 172 ? 0.844 9.356 5.100 1.00 93.81 172 ASP A N 1
ATOM 1326 C CA . ASP A 1 172 ? 0.965 10.772 5.420 1.00 93.81 172 ASP A CA 1
ATOM 1327 C C . ASP A 1 172 ? 0.048 11.156 6.604 1.00 93.81 172 ASP A C 1
ATOM 1329 O O . ASP A 1 172 ? -1.130 10.791 6.660 1.00 93.81 172 ASP A O 1
ATOM 1333 N N . ARG A 1 173 ? 0.562 11.955 7.551 1.00 91.00 173 ARG A N 1
ATOM 1334 C CA . ARG A 1 173 ? -0.168 12.371 8.769 1.00 91.00 173 ARG A CA 1
ATOM 1335 C C . ARG A 1 173 ? -1.417 13.216 8.491 1.00 91.00 173 ARG A C 1
ATOM 1337 O O . ARG A 1 173 ? -2.247 13.389 9.377 1.00 91.00 173 ARG A O 1
ATOM 1344 N N . ARG A 1 174 ? -1.570 13.740 7.272 1.00 91.50 174 ARG A N 1
ATOM 1345 C CA . ARG A 1 174 ? -2.795 14.407 6.801 1.00 91.50 174 ARG A CA 1
ATOM 1346 C C . ARG A 1 174 ? -3.924 13.409 6.506 1.00 91.50 174 ARG A C 1
ATOM 1348 O O . ARG A 1 174 ? -5.063 13.837 6.364 1.00 91.50 174 ARG A O 1
ATOM 1355 N N . ARG A 1 175 ? -3.618 12.112 6.374 1.00 92.81 175 ARG A N 1
ATOM 1356 C CA . ARG A 1 175 ? -4.568 11.019 6.081 1.00 92.81 175 ARG A CA 1
ATOM 1357 C C . ARG A 1 175 ? -4.706 10.031 7.231 1.00 92.81 175 ARG A C 1
ATOM 1359 O O . ARG A 1 175 ? -5.811 9.566 7.486 1.00 92.81 175 ARG A O 1
ATOM 1366 N N . VAL A 1 176 ? -3.616 9.749 7.942 1.00 94.69 176 VAL A N 1
ATOM 1367 C CA . VAL A 1 176 ? -3.609 8.824 9.080 1.00 94.69 176 VAL A CA 1
ATOM 1368 C C . VAL A 1 176 ? -3.521 9.601 10.388 1.00 94.69 176 VAL A C 1
ATOM 1370 O O . VAL A 1 176 ? -2.543 10.302 10.654 1.00 94.69 176 VAL A O 1
ATOM 1373 N N . GLY A 1 177 ? -4.531 9.432 11.244 1.00 92.38 177 GLY A N 1
ATOM 1374 C CA . GLY A 1 177 ? -4.616 10.120 12.533 1.00 92.38 177 GLY A CA 1
ATOM 1375 C C . GLY A 1 177 ? -3.614 9.603 13.567 1.00 92.38 177 GLY A C 1
ATOM 1376 O O . GLY A 1 177 ? -3.158 10.362 14.424 1.00 92.38 177 GLY A O 1
ATOM 1377 N N . ARG A 1 178 ? -3.240 8.318 13.501 1.00 94.06 178 ARG A N 1
ATOM 1378 C CA . ARG A 1 178 ? -2.250 7.735 14.416 1.00 94.06 178 ARG A CA 1
ATOM 1379 C C . ARG A 1 178 ? -1.433 6.624 13.770 1.00 94.06 178 ARG A C 1
ATOM 1381 O O . ARG A 1 178 ? -1.992 5.684 13.217 1.00 94.06 178 ARG A O 1
ATOM 1388 N N . HIS A 1 179 ? -0.120 6.687 13.964 1.00 94.38 179 HIS A N 1
ATOM 1389 C CA . HIS A 1 179 ? 0.805 5.606 13.642 1.00 94.38 179 HIS A CA 1
ATOM 1390 C C . HIS A 1 179 ? 1.244 4.884 14.917 1.00 94.38 179 HIS A C 1
ATOM 1392 O O . HIS A 1 179 ? 1.584 5.505 15.926 1.00 94.38 179 HIS A O 1
ATOM 1398 N N . MET A 1 180 ? 1.212 3.562 14.862 1.00 93.31 180 MET A N 1
ATOM 1399 C CA . MET A 1 180 ? 1.692 2.615 15.859 1.00 93.31 180 MET A CA 1
ATOM 1400 C C . MET A 1 180 ? 2.466 1.516 15.127 1.00 93.31 180 MET A C 1
ATOM 1402 O O . MET A 1 180 ? 2.327 1.350 13.916 1.00 93.31 180 MET A O 1
ATOM 1406 N N . ALA A 1 181 ? 3.265 0.741 15.849 1.00 91.19 181 ALA A N 1
ATOM 1407 C CA . ALA A 1 181 ? 4.013 -0.381 15.296 1.00 91.19 181 ALA A CA 1
ATOM 1408 C C . ALA A 1 181 ? 3.940 -1.577 16.246 1.00 91.19 181 ALA A C 1
ATOM 1410 O O . ALA A 1 181 ? 3.742 -1.409 17.450 1.00 91.19 181 ALA A O 1
ATOM 1411 N N . ILE A 1 182 ? 4.086 -2.788 15.713 1.00 89.38 182 ILE A N 1
ATOM 1412 C CA . ILE A 1 182 ? 4.106 -4.012 16.531 1.00 89.38 182 ILE A CA 1
ATOM 1413 C C . ILE A 1 182 ? 5.376 -4.150 17.382 1.00 89.38 182 ILE A C 1
ATOM 1415 O O . ILE A 1 182 ? 5.383 -4.934 18.326 1.00 89.38 182 ILE A O 1
ATOM 1419 N N . SER A 1 183 ? 6.437 -3.406 17.056 1.00 86.88 183 SER A N 1
ATOM 1420 C CA . SER A 1 183 ? 7.685 -3.366 17.818 1.00 86.88 183 SER A CA 1
ATOM 1421 C C . SER A 1 183 ? 8.481 -2.086 17.532 1.00 86.88 183 SER A C 1
ATOM 1423 O O . SER A 1 183 ? 8.184 -1.358 16.578 1.00 86.88 183 SER A O 1
ATOM 1425 N N . SER A 1 184 ? 9.511 -1.819 18.339 1.00 82.75 184 SER A N 1
ATOM 1426 C CA . SER A 1 184 ? 10.472 -0.726 18.124 1.00 82.75 184 SER A CA 1
ATOM 1427 C C . SER A 1 184 ? 11.219 -0.862 16.798 1.00 82.75 184 SER A C 1
ATOM 1429 O O . SER A 1 184 ? 11.361 0.119 16.075 1.00 82.75 184 SER A O 1
ATOM 1431 N N . GLU A 1 185 ? 11.610 -2.080 16.419 1.00 83.56 185 GLU A N 1
ATOM 1432 C CA . GLU A 1 185 ? 12.323 -2.351 15.163 1.00 83.56 185 GLU A CA 1
ATOM 1433 C C . GLU A 1 185 ? 11.464 -2.014 13.939 1.00 83.56 185 GLU A C 1
ATOM 1435 O O . GLU A 1 185 ? 11.973 -1.598 12.900 1.00 83.56 185 GLU A O 1
ATOM 1440 N N . VAL A 1 186 ? 10.146 -2.197 14.044 1.00 81.94 186 VAL A N 1
ATOM 1441 C CA . VAL A 1 186 ? 9.211 -1.793 12.991 1.00 81.94 186 VAL A CA 1
ATOM 1442 C C . VAL A 1 186 ? 9.007 -0.277 12.997 1.00 81.94 186 VAL A C 1
ATOM 1444 O O . VAL A 1 186 ? 8.957 0.323 11.927 1.00 81.94 186 VAL A O 1
ATOM 1447 N N . ALA A 1 187 ? 8.937 0.348 14.176 1.00 80.94 187 ALA A N 1
ATOM 1448 C CA . ALA A 1 187 ? 8.775 1.797 14.313 1.00 80.94 187 ALA A CA 1
ATOM 1449 C C . ALA A 1 187 ? 9.952 2.605 13.738 1.00 80.94 187 ALA A C 1
ATOM 1451 O O . ALA A 1 187 ? 9.767 3.740 13.304 1.00 80.94 187 ALA A O 1
ATOM 1452 N N . GLU A 1 188 ? 11.157 2.038 13.766 1.00 79.56 188 GLU A N 1
ATOM 1453 C CA . GLU A 1 188 ? 12.405 2.692 13.352 1.00 79.56 188 GLU A CA 1
ATOM 1454 C C . GLU A 1 188 ? 12.872 2.275 11.950 1.00 79.56 188 GLU A C 1
ATOM 1456 O O . GLU A 1 188 ? 13.957 2.659 11.511 1.00 79.56 188 GLU A O 1
ATOM 1461 N N . ARG A 1 189 ? 12.062 1.498 11.219 1.00 77.62 189 ARG A N 1
ATOM 1462 C CA . ARG A 1 189 ? 12.449 0.965 9.911 1.00 77.62 189 ARG A CA 1
ATOM 1463 C C . ARG A 1 189 ? 12.626 2.075 8.872 1.00 77.62 189 ARG A C 1
ATOM 1465 O O . ARG A 1 189 ? 11.696 2.819 8.562 1.00 77.62 189 ARG A O 1
ATOM 1472 N N . ALA A 1 190 ? 13.811 2.119 8.265 1.00 64.75 190 ALA A N 1
ATOM 1473 C CA . ALA A 1 190 ? 14.128 3.054 7.193 1.00 64.75 190 ALA A CA 1
ATOM 1474 C C . ALA A 1 190 ? 13.149 2.923 6.010 1.00 64.75 190 ALA A C 1
ATOM 1476 O O . ALA A 1 190 ? 12.803 1.822 5.583 1.00 64.75 190 ALA A O 1
ATOM 1477 N N . GLY A 1 191 ? 12.705 4.063 5.477 1.00 62.91 191 GLY A N 1
ATOM 1478 C CA . GLY A 1 191 ? 11.784 4.125 4.338 1.00 62.91 191 GLY A CA 1
ATOM 1479 C C . GLY 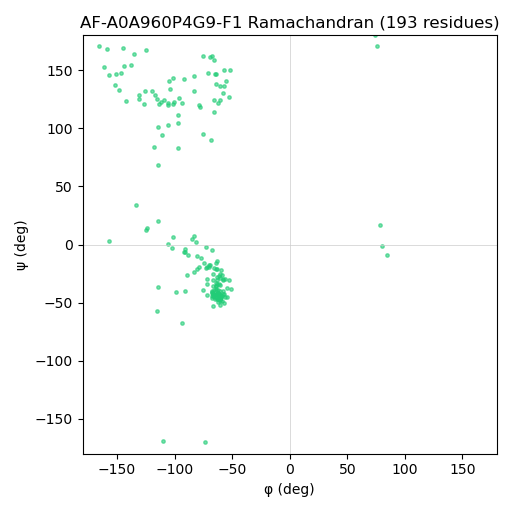A 1 191 ? 10.298 4.009 4.690 1.00 62.91 191 GLY A C 1
ATOM 1480 O O . GLY A 1 191 ? 9.471 4.279 3.824 1.00 62.91 191 GLY A O 1
ATOM 1481 N N . VAL A 1 192 ? 9.933 3.687 5.936 1.00 63.56 192 VAL A N 1
ATOM 1482 C CA . VAL A 1 192 ? 8.548 3.760 6.431 1.00 63.56 192 VAL A CA 1
ATOM 1483 C C . VAL A 1 192 ? 8.474 4.906 7.442 1.00 63.56 192 VAL A C 1
ATOM 1485 O O . VAL A 1 192 ? 8.806 4.729 8.611 1.00 63.56 192 VAL A O 1
ATOM 1488 N N . SER A 1 193 ? 8.095 6.114 7.007 1.00 56.31 193 SER A N 1
ATOM 1489 C CA . SER A 1 193 ? 7.993 7.249 7.939 1.00 56.31 193 SER A CA 1
ATOM 1490 C C . SER A 1 193 ? 6.735 7.116 8.794 1.00 56.31 193 SER A C 1
ATOM 1492 O O . SER A 1 193 ? 5.651 7.515 8.385 1.00 56.31 193 SER A O 1
ATOM 1494 N N . LEU A 1 194 ? 6.877 6.537 9.988 1.00 58.34 194 LEU A N 1
ATOM 1495 C CA . LEU A 1 194 ? 5.835 6.543 11.028 1.00 58.34 194 LEU A CA 1
ATOM 1496 C C . LEU A 1 194 ? 5.980 7.734 11.995 1.00 58.34 194 LEU A C 1
ATOM 1498 O O . LEU A 1 194 ? 5.129 7.925 12.869 1.00 58.34 194 LEU A O 1
ATOM 1502 N N . ARG A 1 195 ? 7.067 8.509 11.858 1.00 47.19 195 ARG A N 1
ATOM 1503 C CA . ARG A 1 195 ? 7.353 9.743 12.602 1.00 47.19 195 ARG A CA 1
ATOM 1504 C C . ARG A 1 195 ? 7.039 10.958 11.736 1.00 47.19 195 ARG A C 1
ATOM 1506 O O . ARG A 1 195 ? 7.388 10.921 10.537 1.00 47.19 195 ARG A O 1
#

pLDDT: mean 93.6, std 7.57, range [47.19, 98.75]